Protein AF-A0A3D0G7E6-F1 (afdb_monomer)

Secondary structure (DSSP, 8-state):
-HHHHHHTT-S-EE--GGGGTT-HHHHHHHHHT-SS-EE-SSEEEE--SSGGGSEESS-SEEEEEEEEE-TTS-EEEEEEEEEEE--TT-----TT-S---EE--HHHHHHHHHHHHHHTT-SEEEEEES-----SS--TT-S--HHHHHTSTT--EEE--SS--EESPPSSSPPPGGGGGGGSTTEETTTTEETTEEEEEE-STTSEEEEE---EEEETTEEEE-SS-SSSSSEEEEE---TT-SS---SSTHHHHHHHT--

Nearest PDB structures (foldseek):
  3gve-assembly1_A  TM=8.376E-01  e=2.782E-24  Bacillus subtilis subsp. subtilis str. 168
  5eqv-assembly1_A  TM=8.596E-01  e=1.868E-23  Yersinia pestis CO92
  3jyf-assembly1_A  TM=8.900E-01  e=2.621E-22  Klebsiella pneumoniae subsp. pneumoniae MGH 78578
  3qfk-assembly1_A  TM=7.079E-01  e=1.120E-12  Staphylococcus aureus subsp. aureus NCTC 8325
  3ztv-assembly1_A  TM=5.161E-01  e=9.925E-11  Haemophilus influenzae Rd KW20

Radius of gyration: 18.64 Å; Cα contacts (8 Å, |Δi|>4): 566; chains: 1; bounding box: 51×47×49 Å

Solvent-accessible surface area (backbone atoms only — not comparable to full-atom values): 14676 Å² total; per-residue (Å²): 108,50,71,59,43,47,72,71,59,52,80,61,47,48,52,50,53,72,55,31,70,78,28,63,71,55,39,50,57,51,56,74,63,40,85,38,56,57,15,18,43,23,35,21,65,42,85,42,100,45,61,84,58,36,44,50,70,40,51,41,50,49,78,47,78,44,78,43,72,46,101,84,74,45,81,41,83,45,33,34,27,39,36,16,25,43,36,27,87,46,66,56,71,65,96,86,58,99,67,73,68,46,56,39,36,56,60,62,24,45,71,52,47,46,62,51,44,48,74,71,63,34,40,40,28,39,37,37,28,32,21,21,73,32,64,59,76,81,53,94,51,50,50,32,40,46,41,44,49,39,66,40,81,74,58,59,34,38,43,37,27,78,66,50,48,60,34,32,54,69,96,70,77,83,75,62,85,85,53,69,52,50,80,41,96,54,35,39,43,82,41,6,25,30,63,82,24,33,32,27,17,35,33,52,99,61,29,30,45,58,44,75,62,83,58,72,43,86,49,99,88,41,47,41,70,47,80,74,66,81,54,81,46,21,18,40,71,42,83,46,44,73,91,88,46,104,53,92,63,67,76,49,78,68,56,61,60,57,61,64,72,78,108

Mean predicted aligned error: 6.84 Å

Sequence (263 aa):
MIAAMNHLRYDAATLGNHDFDRGVDVLLSAIEQADFPIVSSNTVLEKGNQPIHDSTFVPPYAIINRAFENNFGEQQLVRIGVIGFLPPNSIHAGADQGLTPETRDIIEAAKSFVPRLRAKGVDLVVAVAHTGIGAAPHTPGMENAIVPLCEIEGIDAVIGGHSHQIFPRPETGTPPSEHQWFDQAEVDSARGLVNGVPVVIPGFWGSHLGVIDLELEEHPDGWAIVTPPRAAPASSLREVSNEDSQAIEPVTPEFSELLGQLH

pLDDT: mean 87.79, std 15.24, range [36.66, 98.88]

Foldseek 3Di:
DQVLCVVVPDAEAEDELCLCVVHDVVSVVSCVSHPHFYAAQFWAQADDPASVPTHHPGHQWDWDWDWDQDPVRDTDIAIEIEGEHYQFPSHDHDPDDPTDIGGFFPLRSLLVVQVVSVVVLHQAYEYEYAAAQDDQDDDTRDRHCVQVSLVDPRHAAYEYENLLAFALDDPDDDGPPSCPSQPDPQHDSFLCGGVLHHYGYAGDPPQKDKDAAFDWDADPSGIYGDPNHPDGSRIDIDGFADPPDPDGPGPDPVVVVSVVVVD

Structure (mmCIF, N/CA/C/O backbone):
data_AF-A0A3D0G7E6-F1
#
_entry.id   AF-A0A3D0G7E6-F1
#
loop_
_atom_site.group_PDB
_atom_site.id
_atom_site.type_symbol
_atom_site.label_atom_id
_atom_site.label_alt_id
_atom_site.label_comp_id
_atom_site.label_asym_id
_atom_site.label_entity_id
_atom_site.label_seq_id
_atom_site.pdbx_PDB_ins_code
_atom_site.Cartn_x
_atom_site.Cartn_y
_atom_site.Cartn_z
_atom_site.occupancy
_atom_site.B_iso_or_equiv
_atom_site.auth_seq_id
_atom_site.auth_comp_id
_atom_site.auth_asym_id
_atom_site.auth_atom_id
_atom_site.pdbx_PDB_model_num
ATOM 1 N N . MET A 1 1 ? 12.842 -16.428 5.996 1.00 88.38 1 MET A N 1
ATOM 2 C CA . MET A 1 1 ? 11.892 -15.307 6.144 1.00 88.38 1 MET A CA 1
ATOM 3 C C . MET A 1 1 ? 10.455 -15.791 6.017 1.00 88.38 1 MET A C 1
ATOM 5 O O . MET A 1 1 ? 9.757 -15.750 7.016 1.00 88.38 1 MET A O 1
ATOM 9 N N . ILE A 1 2 ? 10.048 -16.350 4.869 1.00 95.12 2 ILE A N 1
ATOM 10 C CA . ILE A 1 2 ? 8.670 -16.832 4.637 1.00 95.12 2 ILE A CA 1
ATOM 11 C C . ILE A 1 2 ? 8.145 -17.756 5.747 1.00 95.12 2 ILE A C 1
ATOM 13 O O . ILE A 1 2 ? 7.084 -17.488 6.289 1.00 95.12 2 ILE A O 1
ATOM 17 N N . ALA A 1 3 ? 8.920 -18.754 6.190 1.00 95.38 3 ALA A N 1
ATOM 18 C CA . ALA A 1 3 ? 8.507 -19.629 7.295 1.00 95.38 3 ALA A CA 1
ATOM 19 C C . ALA A 1 3 ? 8.151 -18.872 8.596 1.00 95.38 3 ALA A C 1
ATOM 21 O O . ALA A 1 3 ? 7.189 -19.225 9.274 1.00 95.38 3 ALA A O 1
ATOM 22 N N . ALA A 1 4 ? 8.886 -17.804 8.928 1.00 94.44 4 ALA A N 1
ATOM 23 C CA . ALA A 1 4 ? 8.579 -16.967 10.087 1.00 94.44 4 ALA A CA 1
ATOM 24 C C . ALA A 1 4 ? 7.309 -16.130 9.855 1.00 94.44 4 ALA A C 1
ATOM 26 O O . ALA A 1 4 ? 6.473 -16.028 10.746 1.00 94.44 4 ALA A O 1
ATOM 27 N N . MET A 1 5 ? 7.120 -15.585 8.648 1.00 96.81 5 MET A N 1
ATOM 28 C CA . MET A 1 5 ? 5.908 -14.836 8.286 1.00 96.81 5 MET A CA 1
ATOM 29 C C . MET A 1 5 ? 4.655 -15.725 8.293 1.00 96.81 5 MET A C 1
ATOM 31 O O . MET A 1 5 ? 3.613 -15.301 8.789 1.00 96.81 5 MET A O 1
ATOM 35 N N . ASN A 1 6 ? 4.762 -16.973 7.825 1.00 97.00 6 ASN A N 1
ATOM 36 C CA . ASN A 1 6 ? 3.688 -17.966 7.905 1.00 97.00 6 ASN A CA 1
ATOM 37 C C . ASN A 1 6 ? 3.333 -18.269 9.368 1.00 97.00 6 ASN A C 1
ATOM 39 O O . ASN A 1 6 ? 2.159 -18.283 9.735 1.00 97.00 6 ASN A O 1
ATOM 43 N N . HIS A 1 7 ? 4.342 -18.451 10.228 1.00 95.62 7 HIS A N 1
ATOM 44 C CA . HIS A 1 7 ? 4.127 -18.676 11.659 1.00 95.62 7 HIS A CA 1
ATOM 45 C C . HIS A 1 7 ? 3.428 -17.487 12.338 1.00 95.62 7 HIS A C 1
ATOM 47 O O . HIS A 1 7 ? 2.513 -17.683 13.138 1.00 95.62 7 HIS A O 1
ATOM 53 N N . LEU A 1 8 ? 3.805 -16.260 11.965 1.00 95.56 8 LEU A N 1
ATOM 54 C CA . LEU A 1 8 ? 3.168 -15.018 12.415 1.00 95.56 8 LEU A CA 1
ATOM 55 C C . LEU A 1 8 ? 1.805 -14.753 11.754 1.00 95.56 8 LEU A C 1
ATOM 57 O O . LEU A 1 8 ? 1.133 -13.796 12.129 1.00 95.56 8 LEU A O 1
ATOM 61 N N . ARG A 1 9 ? 1.380 -15.608 10.813 1.00 97.06 9 ARG A N 1
ATOM 62 C CA . ARG A 1 9 ? 0.078 -15.562 10.134 1.00 97.06 9 ARG A CA 1
ATOM 63 C C . ARG A 1 9 ? -0.193 -14.224 9.450 1.00 97.06 9 ARG A C 1
ATOM 65 O O . ARG A 1 9 ? -1.262 -13.644 9.624 1.00 97.06 9 ARG A O 1
ATOM 72 N N . TYR A 1 10 ? 0.779 -13.748 8.675 1.00 98.06 10 TYR A N 1
ATOM 73 C CA . TYR A 1 10 ? 0.589 -12.572 7.827 1.00 98.06 10 TYR A CA 1
ATOM 74 C C . TYR A 1 10 ? -0.658 -12.728 6.946 1.00 98.06 10 TYR A C 1
ATOM 76 O O . TYR A 1 10 ? -0.921 -13.801 6.411 1.00 98.06 10 TYR A O 1
ATOM 84 N N . ASP A 1 11 ? -1.417 -11.646 6.787 1.00 98.25 11 ASP A N 1
ATOM 85 C CA . ASP A 1 11 ? -2.639 -11.635 5.978 1.00 98.25 11 ASP A CA 1
ATOM 86 C C . ASP A 1 11 ? -2.351 -11.434 4.482 1.00 98.25 11 ASP A C 1
ATOM 88 O O . ASP A 1 11 ? -3.061 -11.968 3.630 1.00 98.25 11 ASP A O 1
ATOM 92 N N . ALA A 1 12 ? -1.322 -10.646 4.168 1.00 98.44 12 ALA A N 1
ATOM 93 C CA . ALA A 1 12 ? -0.835 -10.361 2.824 1.00 98.44 12 ALA A CA 1
ATOM 94 C C . ALA A 1 12 ? 0.550 -9.696 2.889 1.00 98.44 12 ALA A C 1
ATOM 96 O O . ALA A 1 12 ? 0.948 -9.168 3.929 1.00 98.44 12 ALA A O 1
ATOM 97 N N . ALA A 1 13 ? 1.254 -9.661 1.759 1.00 98.44 13 ALA A N 1
ATOM 98 C CA . ALA A 1 13 ? 2.447 -8.835 1.569 1.00 98.44 13 ALA A CA 1
ATOM 99 C C . ALA A 1 13 ? 2.484 -8.239 0.152 1.00 98.44 13 ALA A C 1
ATOM 101 O O . ALA A 1 13 ? 1.717 -8.646 -0.718 1.00 98.44 13 ALA A O 1
ATOM 102 N N . THR A 1 14 ? 3.384 -7.283 -0.084 1.00 98.38 14 THR A N 1
ATOM 103 C CA . THR A 1 14 ? 3.694 -6.760 -1.426 1.00 98.38 14 THR A CA 1
ATOM 104 C C . THR A 1 14 ? 5.140 -7.065 -1.796 1.00 98.38 14 THR A C 1
ATOM 106 O O . THR A 1 14 ? 5.937 -7.423 -0.931 1.00 98.38 14 THR A O 1
ATOM 109 N N . LEU A 1 15 ? 5.471 -6.893 -3.073 1.00 97.00 15 LEU A N 1
ATOM 110 C CA . LEU A 1 15 ? 6.845 -6.958 -3.565 1.00 97.00 15 LEU A CA 1
ATOM 111 C C . LEU A 1 15 ? 7.607 -5.663 -3.253 1.00 97.00 15 LEU A C 1
ATOM 113 O O . LEU A 1 15 ? 7.064 -4.566 -3.405 1.00 97.00 15 LEU A O 1
ATOM 117 N N . GLY A 1 16 ? 8.873 -5.801 -2.871 1.00 94.94 16 GLY A N 1
ATOM 118 C CA . GLY A 1 16 ? 9.870 -4.738 -2.787 1.00 94.94 16 GLY A CA 1
ATOM 119 C C . GLY A 1 16 ? 10.922 -4.835 -3.892 1.00 94.94 16 GLY A C 1
ATOM 120 O O . GLY A 1 16 ? 11.045 -5.848 -4.581 1.00 94.94 16 GLY A O 1
ATOM 121 N N . ASN A 1 17 ? 11.704 -3.770 -4.090 1.00 91.06 17 ASN A N 1
ATOM 122 C CA . ASN A 1 17 ? 12.655 -3.726 -5.210 1.00 91.06 17 ASN A CA 1
ATOM 123 C C . ASN A 1 17 ? 13.794 -4.747 -5.052 1.00 91.06 17 ASN A C 1
ATOM 125 O O . ASN A 1 17 ? 14.252 -5.316 -6.040 1.00 91.06 17 ASN A O 1
ATOM 129 N N . HIS A 1 18 ? 14.183 -5.036 -3.809 1.00 92.50 18 HIS A N 1
ATOM 130 C CA . HIS A 1 18 ? 15.221 -6.013 -3.472 1.00 92.50 18 HIS A CA 1
ATOM 131 C C . HIS A 1 18 ? 14.772 -7.479 -3.566 1.00 92.50 18 HIS A C 1
ATOM 133 O O . HIS A 1 18 ? 15.613 -8.378 -3.530 1.00 92.50 18 HIS A O 1
ATOM 139 N N . ASP A 1 19 ? 13.475 -7.755 -3.737 1.00 92.94 19 ASP A N 1
ATOM 140 C CA . ASP A 1 19 ? 12.986 -9.132 -3.899 1.00 92.94 19 ASP A CA 1
ATOM 141 C C . ASP A 1 19 ? 13.511 -9.782 -5.190 1.00 92.94 19 ASP A C 1
ATOM 143 O O . ASP A 1 19 ? 13.615 -11.005 -5.289 1.00 92.94 19 ASP A O 1
ATOM 147 N N . PHE A 1 20 ? 13.903 -8.963 -6.169 1.00 90.31 20 PHE A N 1
ATOM 148 C CA . PHE A 1 20 ? 14.433 -9.405 -7.458 1.00 90.31 20 PHE A CA 1
ATOM 149 C C . PHE A 1 20 ? 15.957 -9.607 -7.462 1.00 90.31 20 PHE A C 1
ATOM 151 O O . PHE A 1 20 ? 16.480 -10.209 -8.401 1.00 90.31 20 PHE A O 1
ATOM 158 N N . ASP A 1 21 ? 16.676 -9.184 -6.414 1.00 88.06 21 ASP A N 1
ATOM 159 C CA . ASP A 1 21 ? 18.151 -9.172 -6.368 1.00 88.06 21 ASP A CA 1
ATOM 160 C C . ASP A 1 21 ? 18.776 -10.565 -6.513 1.00 88.06 21 ASP A C 1
ATOM 162 O O . ASP A 1 21 ? 19.890 -10.727 -7.015 1.00 88.06 21 ASP A O 1
ATOM 166 N N . ARG A 1 22 ? 18.070 -11.595 -6.035 1.00 87.25 22 ARG A N 1
ATOM 167 C CA . ARG A 1 22 ? 18.499 -13.002 -6.120 1.00 87.25 22 ARG A CA 1
ATOM 168 C C . ARG A 1 22 ? 17.939 -13.726 -7.342 1.00 87.25 22 ARG A C 1
ATOM 170 O O . ARG A 1 22 ? 18.223 -14.905 -7.531 1.00 87.25 22 ARG A O 1
ATOM 177 N N . GLY A 1 23 ? 17.204 -13.002 -8.176 1.00 87.56 23 GLY A N 1
ATOM 178 C CA . GLY A 1 23 ? 16.586 -13.474 -9.398 1.00 87.56 23 GLY A CA 1
ATOM 179 C C . GLY A 1 23 ? 15.176 -14.018 -9.238 1.00 87.56 23 GLY A C 1
ATOM 180 O O . GLY A 1 23 ? 14.757 -14.445 -8.162 1.00 87.56 23 GLY A O 1
ATOM 181 N N . VAL A 1 24 ? 14.448 -13.995 -10.355 1.00 88.25 24 VAL A N 1
ATOM 182 C CA . VAL A 1 24 ? 13.023 -14.324 -10.429 1.00 88.25 24 VAL A CA 1
ATOM 183 C C . VAL A 1 24 ? 12.737 -15.742 -9.948 1.00 88.25 24 VAL A C 1
ATOM 185 O O . VAL A 1 24 ? 11.771 -15.927 -9.221 1.00 88.25 24 VAL A O 1
ATOM 188 N N . ASP A 1 25 ? 13.571 -16.729 -10.278 1.00 89.31 25 ASP A N 1
ATOM 189 C CA . ASP A 1 25 ? 13.334 -18.119 -9.857 1.00 89.31 25 ASP A CA 1
ATOM 190 C C . ASP A 1 25 ? 13.359 -18.270 -8.328 1.00 89.31 25 ASP A C 1
ATOM 192 O O . ASP A 1 25 ? 12.540 -18.982 -7.744 1.00 89.31 25 ASP A O 1
ATOM 196 N N . VAL A 1 26 ? 14.272 -17.557 -7.659 1.00 90.88 26 VAL A N 1
ATOM 197 C CA . VAL A 1 26 ? 14.361 -17.545 -6.192 1.00 90.88 26 VAL A CA 1
ATOM 198 C C . VAL A 1 26 ? 13.146 -16.841 -5.593 1.00 90.88 26 VAL A C 1
ATOM 200 O O . VAL A 1 26 ? 12.570 -17.338 -4.624 1.00 90.88 26 VAL A O 1
ATOM 203 N N . LEU A 1 27 ? 12.728 -15.719 -6.186 1.00 92.69 27 LEU A N 1
ATOM 204 C CA . LEU A 1 27 ? 11.532 -14.994 -5.768 1.00 92.69 27 LEU A CA 1
ATOM 205 C C . LEU A 1 27 ? 10.265 -15.848 -5.924 1.00 92.69 27 LEU A C 1
ATOM 207 O O . LEU A 1 27 ? 9.489 -15.957 -4.980 1.00 92.69 27 LEU A O 1
ATOM 211 N N . LEU A 1 28 ? 10.076 -16.505 -7.069 1.00 92.75 28 LEU A N 1
ATOM 212 C CA . LEU A 1 28 ? 8.944 -17.405 -7.307 1.00 92.75 28 LEU A CA 1
ATOM 213 C C . LEU A 1 28 ? 8.924 -18.550 -6.292 1.00 92.75 28 LEU A C 1
ATOM 215 O O . LEU A 1 28 ? 7.879 -18.816 -5.706 1.00 92.75 28 LEU A O 1
ATOM 219 N N . SER A 1 29 ? 10.078 -19.156 -5.996 1.00 94.31 29 SER A N 1
ATOM 220 C CA . SER A 1 29 ? 10.159 -20.191 -4.961 1.00 94.31 29 SER A CA 1
ATOM 221 C C . SER A 1 29 ? 9.778 -19.669 -3.571 1.00 94.31 29 SER A C 1
ATOM 223 O O . SER A 1 29 ? 9.166 -20.398 -2.790 1.00 94.31 29 SER A O 1
ATOM 225 N N . ALA A 1 30 ? 10.125 -18.423 -3.237 1.00 95.69 30 ALA A N 1
ATOM 226 C CA . ALA A 1 30 ? 9.710 -17.804 -1.981 1.00 95.69 30 ALA A CA 1
ATOM 227 C C . ALA A 1 30 ? 8.197 -17.523 -1.956 1.00 95.69 30 ALA A C 1
ATOM 229 O O . ALA A 1 30 ? 7.554 -17.779 -0.940 1.00 95.69 30 ALA A O 1
ATOM 230 N N . ILE A 1 31 ? 7.626 -17.059 -3.074 1.00 96.62 31 ILE A N 1
ATOM 231 C CA . ILE A 1 31 ? 6.183 -16.821 -3.220 1.00 96.62 31 ILE A CA 1
ATOM 232 C C . ILE A 1 31 ? 5.393 -18.125 -3.058 1.00 96.62 31 ILE A C 1
ATOM 234 O O . ILE A 1 31 ? 4.393 -18.143 -2.349 1.00 96.62 31 ILE A O 1
ATOM 238 N N . GLU A 1 32 ? 5.857 -19.226 -3.651 1.00 97.31 32 GLU A N 1
ATOM 239 C CA . GLU A 1 32 ? 5.219 -20.547 -3.535 1.00 97.31 32 GLU A CA 1
ATOM 240 C C . GLU A 1 32 ? 5.193 -21.095 -2.100 1.00 97.31 32 GLU A C 1
ATOM 242 O O . GLU A 1 32 ? 4.341 -21.917 -1.770 1.00 97.31 32 GLU A O 1
ATOM 247 N N . GLN A 1 33 ? 6.116 -20.654 -1.243 1.00 97.88 33 GLN A N 1
ATOM 248 C CA . GLN A 1 33 ? 6.184 -21.066 0.162 1.00 97.88 33 GLN A CA 1
ATOM 249 C C . GLN A 1 33 ? 5.281 -20.229 1.082 1.00 97.88 33 GLN A C 1
ATOM 251 O O . GLN A 1 33 ? 5.142 -20.572 2.258 1.00 97.88 33 GLN A O 1
ATOM 256 N N . ALA A 1 34 ? 4.722 -19.113 0.604 1.00 98.00 34 ALA A N 1
ATOM 257 C CA . ALA A 1 34 ? 3.925 -18.210 1.427 1.00 98.00 34 ALA A CA 1
ATOM 258 C C . ALA A 1 34 ? 2.502 -18.750 1.630 1.00 98.00 34 ALA A C 1
ATOM 260 O O . ALA A 1 34 ? 1.794 -19.049 0.670 1.00 98.00 34 ALA A O 1
ATOM 261 N N . ASP A 1 35 ? 2.050 -18.797 2.886 1.00 98.31 35 ASP A N 1
ATOM 262 C CA . ASP A 1 35 ? 0.673 -19.193 3.237 1.00 98.31 35 ASP A CA 1
ATOM 263 C C . ASP A 1 35 ? -0.338 -18.038 3.067 1.00 98.31 35 ASP A C 1
ATOM 265 O O . ASP A 1 35 ? -1.518 -18.154 3.406 1.00 98.31 35 ASP A O 1
ATOM 269 N N . PHE A 1 36 ? 0.127 -16.904 2.544 1.00 98.38 36 PHE A N 1
ATOM 270 C CA . PHE A 1 36 ? -0.617 -15.666 2.358 1.00 98.38 36 PHE A CA 1
ATOM 271 C C . PHE A 1 36 ? -0.351 -15.081 0.966 1.00 98.38 36 PHE A C 1
ATOM 273 O O . PHE A 1 36 ? 0.708 -15.315 0.380 1.00 98.38 36 PHE A O 1
ATOM 280 N N . PRO A 1 37 ? -1.294 -14.306 0.406 1.00 98.25 37 PRO A N 1
ATOM 281 C CA . PRO A 1 37 ? -1.112 -13.700 -0.901 1.00 98.25 37 PRO A CA 1
ATOM 282 C C . PRO A 1 37 ? -0.018 -12.627 -0.875 1.00 98.25 37 PRO A C 1
ATOM 284 O O . PRO A 1 37 ? -0.053 -11.690 -0.075 1.00 98.25 37 PRO A O 1
ATOM 287 N N . ILE A 1 38 ? 0.910 -12.730 -1.822 1.00 98.69 38 ILE A N 1
ATOM 288 C CA . ILE A 1 38 ? 1.819 -11.644 -2.191 1.00 98.69 38 ILE A CA 1
ATOM 289 C C . ILE A 1 38 ? 1.206 -10.937 -3.398 1.00 98.69 38 ILE A C 1
ATOM 291 O O . ILE A 1 38 ? 0.912 -11.579 -4.408 1.00 98.69 38 ILE A O 1
ATOM 295 N N . VAL A 1 39 ? 0.965 -9.631 -3.281 1.00 98.75 39 VAL A N 1
ATOM 296 C CA . VAL A 1 39 ? 0.230 -8.839 -4.273 1.00 98.75 39 VAL A CA 1
ATOM 297 C C . VAL A 1 39 ? 1.078 -7.709 -4.843 1.00 98.75 39 VAL A C 1
ATOM 299 O O . VAL A 1 39 ? 1.890 -7.118 -4.147 1.00 98.75 39 VAL A O 1
ATOM 302 N N . SER A 1 40 ? 0.889 -7.385 -6.118 1.00 98.31 40 SER A N 1
ATOM 303 C CA . SER A 1 40 ? 1.466 -6.195 -6.750 1.00 98.31 40 SER A CA 1
ATOM 304 C C . SER A 1 40 ? 0.695 -5.864 -8.018 1.00 98.31 40 SER A C 1
ATOM 306 O O . SER A 1 40 ? 0.682 -6.635 -8.977 1.00 98.31 40 SER A O 1
ATOM 308 N N . SER A 1 41 ? 0.032 -4.712 -8.020 1.00 98.25 41 SER A N 1
ATOM 309 C CA . SER A 1 41 ? -0.836 -4.275 -9.114 1.00 98.25 41 SER A CA 1
ATOM 310 C C . SER A 1 41 ? -0.091 -3.637 -10.279 1.00 98.25 41 SER A C 1
ATOM 312 O O . SER A 1 41 ? -0.653 -3.530 -11.366 1.00 98.25 41 SER A O 1
ATOM 314 N N . ASN A 1 42 ? 1.159 -3.222 -10.067 1.00 97.81 42 ASN A N 1
ATOM 315 C CA . ASN A 1 42 ? 1.957 -2.537 -11.075 1.00 97.81 42 ASN A CA 1
ATOM 316 C C . ASN A 1 42 ? 3.231 -3.296 -11.471 1.00 97.81 42 ASN A C 1
ATOM 318 O O . ASN A 1 42 ? 3.966 -2.786 -12.309 1.00 97.81 42 ASN A O 1
ATOM 322 N N . THR A 1 43 ? 3.489 -4.494 -10.935 1.00 96.75 43 THR A N 1
ATOM 323 C CA . THR A 1 43 ? 4.551 -5.393 -11.423 1.00 96.75 43 THR A CA 1
ATOM 324 C C . THR A 1 43 ? 3.983 -6.334 -12.482 1.00 96.75 43 THR A C 1
ATOM 326 O O . THR A 1 43 ? 3.077 -7.119 -12.199 1.00 96.75 43 THR A O 1
ATOM 329 N N . VAL A 1 44 ? 4.510 -6.279 -13.704 1.00 95.19 44 VAL A N 1
ATOM 330 C CA . VAL A 1 44 ? 3.892 -6.891 -14.888 1.00 95.19 44 VAL A CA 1
ATOM 331 C C . VAL A 1 44 ? 4.873 -7.722 -15.704 1.00 95.19 44 VAL A C 1
ATOM 333 O O . VAL A 1 44 ? 6.043 -7.384 -15.825 1.00 95.19 44 VAL A O 1
ATOM 336 N N . LEU A 1 45 ? 4.372 -8.810 -16.277 1.00 93.44 45 LEU A N 1
ATOM 337 C CA . LEU A 1 45 ? 5.036 -9.617 -17.302 1.00 93.44 45 LEU A CA 1
ATOM 338 C C . LEU A 1 45 ? 4.811 -9.039 -18.697 1.00 93.44 45 LEU A C 1
ATOM 340 O O . LEU A 1 45 ? 5.700 -9.067 -19.539 1.00 93.44 45 LEU A O 1
ATOM 344 N N . GLU A 1 46 ? 3.604 -8.528 -18.933 1.00 93.06 46 GLU A N 1
ATOM 345 C CA . GLU A 1 46 ? 3.204 -7.940 -20.204 1.00 93.06 46 GLU A CA 1
ATOM 346 C C . GLU A 1 46 ? 2.247 -6.777 -19.945 1.00 93.06 46 GLU A C 1
ATOM 348 O O . GLU A 1 46 ? 1.276 -6.902 -19.190 1.00 93.06 46 GLU A O 1
ATOM 353 N N . LYS A 1 47 ? 2.532 -5.636 -20.578 1.00 94.31 47 LYS A N 1
ATOM 354 C CA . LYS A 1 47 ? 1.720 -4.423 -20.485 1.00 94.31 47 LYS A CA 1
ATOM 355 C C . LYS A 1 47 ? 0.571 -4.472 -21.488 1.00 94.31 47 LYS A C 1
ATOM 357 O O . LYS A 1 47 ? 0.793 -4.483 -22.696 1.00 94.31 47 LYS A O 1
ATOM 362 N N . GLY A 1 48 ? -0.658 -4.405 -20.988 1.00 94.94 48 GLY A N 1
ATOM 363 C CA . GLY A 1 48 ? -1.844 -4.152 -21.798 1.00 94.94 48 GLY A CA 1
ATOM 364 C C . GLY A 1 48 ? -1.958 -2.688 -22.248 1.00 94.94 48 GLY A C 1
ATOM 365 O O . GLY A 1 48 ? -1.112 -1.836 -21.974 1.00 94.94 48 GLY A O 1
ATOM 366 N N . ASN A 1 49 ? -3.062 -2.344 -22.910 1.00 94.75 49 ASN A N 1
ATOM 367 C CA . ASN A 1 49 ? -3.375 -0.943 -23.235 1.00 94.75 49 ASN A CA 1
ATOM 368 C C . ASN A 1 49 ? -3.827 -0.117 -22.011 1.00 94.75 49 ASN A C 1
ATOM 370 O O . ASN A 1 49 ? -3.841 1.109 -22.072 1.00 94.75 49 ASN A O 1
ATOM 374 N N . GLN A 1 50 ? -4.218 -0.787 -20.927 1.00 94.62 50 GLN A N 1
ATOM 375 C CA . GLN A 1 50 ? -4.616 -0.224 -19.639 1.00 94.62 50 GLN A CA 1
ATOM 376 C C . GLN A 1 50 ? -4.117 -1.160 -18.531 1.00 94.62 50 GLN A C 1
ATOM 378 O O . GLN A 1 50 ? -4.053 -2.365 -18.787 1.00 94.62 50 GLN A O 1
ATOM 383 N N . PRO A 1 51 ? -3.850 -0.668 -17.305 1.00 95.75 51 PRO A N 1
ATOM 384 C CA . PRO A 1 51 ? -3.327 -1.505 -16.222 1.00 95.75 51 PRO A CA 1
ATOM 385 C C . PRO A 1 51 ? -4.181 -2.739 -15.914 1.00 95.75 51 PRO A C 1
ATOM 387 O O . PRO A 1 51 ? -3.678 -3.815 -15.619 1.00 95.75 51 PRO A O 1
ATOM 390 N N . ILE A 1 52 ? -5.503 -2.622 -16.050 1.00 94.19 52 ILE A N 1
ATOM 391 C CA . ILE A 1 52 ? -6.428 -3.736 -15.806 1.00 94.19 52 ILE A CA 1
ATOM 392 C C . ILE A 1 52 ? -6.305 -4.888 -16.820 1.00 94.19 52 ILE A C 1
ATOM 394 O O . ILE A 1 52 ? -6.839 -5.972 -16.588 1.00 94.19 52 ILE A O 1
ATOM 398 N N . HIS A 1 53 ? -5.641 -4.650 -17.950 1.00 96.38 53 HIS A N 1
ATOM 399 C CA . HIS A 1 53 ? -5.381 -5.645 -18.989 1.00 96.38 53 HIS A CA 1
ATOM 400 C C . HIS A 1 53 ? -3.940 -6.158 -18.960 1.00 96.38 53 HIS A C 1
ATOM 402 O O . HIS A 1 53 ? -3.539 -6.871 -19.877 1.00 96.38 53 HIS A O 1
ATOM 408 N N . ASP A 1 54 ? -3.158 -5.788 -17.948 1.00 96.44 54 ASP A N 1
ATOM 409 C CA . ASP A 1 54 ? -1.820 -6.329 -17.779 1.00 96.44 54 ASP A CA 1
ATOM 410 C C . ASP A 1 54 ? -1.855 -7.802 -17.402 1.00 96.44 54 ASP A C 1
ATOM 412 O O . ASP A 1 54 ? -2.702 -8.255 -16.626 1.00 96.44 54 ASP A O 1
ATOM 416 N N . SER A 1 55 ? -0.850 -8.527 -17.879 1.00 96.25 55 SER A N 1
ATOM 417 C CA . SER A 1 55 ? -0.444 -9.765 -17.233 1.00 96.25 55 SER A CA 1
ATOM 418 C C . SER A 1 55 ? 0.461 -9.395 -16.063 1.00 96.25 55 SER A C 1
ATOM 420 O O . SER A 1 55 ? 1.634 -9.085 -16.269 1.00 96.25 55 SER A O 1
ATOM 422 N N . THR A 1 56 ? -0.063 -9.390 -14.839 1.00 96.38 56 THR A N 1
ATOM 423 C CA . THR A 1 56 ? 0.724 -9.073 -13.638 1.00 96.38 56 THR A CA 1
ATOM 424 C C . THR A 1 56 ? 1.652 -10.233 -13.249 1.00 96.38 56 THR A C 1
ATOM 426 O O . THR A 1 56 ? 1.369 -11.392 -13.545 1.00 96.38 56 THR A O 1
ATOM 429 N N . PHE A 1 57 ? 2.785 -9.929 -12.607 1.00 95.81 57 PHE A N 1
ATOM 430 C CA . PHE A 1 57 ? 3.764 -10.933 -12.150 1.00 95.81 57 PHE A CA 1
ATOM 431 C C . PHE A 1 57 ? 3.228 -11.784 -10.988 1.00 95.81 57 PHE A C 1
ATOM 433 O O . PHE A 1 57 ? 3.433 -12.991 -10.937 1.00 95.81 57 PHE A O 1
ATOM 440 N N . VAL A 1 58 ? 2.491 -11.142 -10.086 1.00 97.19 58 VAL A N 1
ATOM 441 C CA . VAL A 1 58 ? 1.707 -11.742 -8.997 1.00 97.19 58 VAL A CA 1
ATOM 442 C C . VAL A 1 58 ? 0.282 -11.178 -9.067 1.00 97.19 58 VAL A C 1
ATOM 444 O O . VAL A 1 58 ? 0.057 -10.223 -9.816 1.00 97.19 58 VAL A O 1
ATOM 447 N N . PRO A 1 59 ? -0.717 -11.716 -8.344 1.00 98.12 59 PRO A N 1
ATOM 448 C CA . PRO A 1 59 ? -2.049 -11.115 -8.322 1.00 98.12 59 PRO A CA 1
ATOM 449 C C . PRO A 1 59 ? -2.006 -9.615 -7.959 1.00 98.12 59 PRO A C 1
ATOM 451 O O . PRO A 1 59 ? -1.264 -9.227 -7.058 1.00 98.12 59 PRO A O 1
ATOM 454 N N . PRO A 1 60 ? -2.800 -8.745 -8.612 1.00 98.19 60 PRO A N 1
ATOM 455 C CA . PRO A 1 60 ? -2.738 -7.302 -8.365 1.00 98.19 60 PRO A CA 1
ATOM 456 C C . PRO A 1 60 ? -3.224 -6.906 -6.965 1.00 98.19 60 PRO A C 1
ATOM 458 O O . PRO A 1 60 ? -2.803 -5.894 -6.408 1.00 98.19 60 PRO A O 1
ATOM 461 N N . TYR A 1 61 ? -4.138 -7.699 -6.410 1.00 98.69 61 TYR A N 1
ATOM 462 C CA . TYR A 1 61 ? -4.748 -7.505 -5.103 1.00 98.69 61 TYR A CA 1
ATOM 463 C C . TYR A 1 61 ? -5.286 -8.835 -4.566 1.00 98.69 61 TYR A C 1
ATOM 465 O O . TYR A 1 61 ? -5.483 -9.794 -5.318 1.00 98.69 61 TYR A O 1
ATOM 473 N N . ALA A 1 62 ? -5.610 -8.854 -3.277 1.00 98.56 62 ALA A N 1
ATOM 474 C CA . ALA A 1 62 ? -6.358 -9.908 -2.604 1.00 98.56 62 ALA A CA 1
ATOM 475 C C . ALA A 1 62 ? -7.609 -9.316 -1.939 1.00 98.56 62 ALA A C 1
ATOM 477 O O . ALA A 1 62 ? -7.657 -8.123 -1.652 1.00 98.56 62 ALA A O 1
ATOM 478 N N . ILE A 1 63 ? -8.634 -10.137 -1.705 1.00 98.69 63 ILE A N 1
ATOM 479 C CA . ILE A 1 63 ? -9.787 -9.754 -0.879 1.00 98.69 63 ILE A CA 1
ATOM 480 C C . ILE A 1 63 ? -9.816 -10.685 0.322 1.00 98.69 63 ILE A C 1
ATOM 482 O O . ILE A 1 63 ? -9.939 -11.900 0.171 1.00 98.69 63 ILE A O 1
ATOM 486 N N . ILE A 1 64 ? -9.707 -10.098 1.503 1.00 98.12 64 ILE A N 1
ATOM 487 C CA . ILE A 1 64 ? -9.610 -10.780 2.780 1.00 98.12 64 ILE A CA 1
ATOM 488 C C . ILE A 1 64 ? -10.906 -10.528 3.539 1.00 98.12 64 ILE A C 1
ATOM 490 O O . ILE A 1 64 ? -11.272 -9.387 3.791 1.00 98.12 64 ILE A O 1
ATOM 494 N N . ASN A 1 65 ? -11.613 -11.592 3.911 1.00 97.31 65 ASN A N 1
ATOM 495 C CA . ASN A 1 65 ? -12.797 -11.469 4.756 1.00 97.31 65 ASN A CA 1
ATOM 496 C C . ASN A 1 65 ? -12.382 -11.699 6.214 1.00 97.31 65 ASN A C 1
ATOM 498 O O . ASN A 1 65 ? -11.744 -12.712 6.523 1.00 97.31 65 ASN A O 1
ATOM 502 N N . ARG A 1 66 ? -12.723 -10.775 7.109 1.00 96.06 66 ARG A N 1
ATOM 503 C CA . ARG A 1 66 ? -12.416 -10.858 8.542 1.00 96.06 66 ARG A CA 1
ATOM 504 C C . ARG A 1 66 ? -13.684 -10.613 9.347 1.00 96.06 66 ARG A C 1
ATOM 506 O O . ARG A 1 66 ? -14.479 -9.750 8.997 1.00 96.06 66 ARG A O 1
ATOM 513 N N . ALA A 1 67 ? -13.882 -11.419 10.385 1.00 95.44 67 ALA A N 1
ATOM 514 C CA . ALA A 1 67 ? -14.946 -11.198 11.350 1.00 95.44 67 ALA A CA 1
ATOM 515 C C . ALA A 1 67 ? -14.399 -10.317 12.476 1.00 95.44 67 ALA A C 1
ATOM 517 O O . ALA A 1 67 ? -13.357 -10.641 13.048 1.00 95.44 67 ALA A O 1
ATOM 518 N N . PHE A 1 68 ? -15.089 -9.222 12.766 1.00 94.12 68 PHE A N 1
ATOM 519 C CA . PHE A 1 68 ? -14.793 -8.327 13.877 1.00 94.12 68 PHE A CA 1
ATOM 520 C C . PHE A 1 68 ? -15.993 -8.269 14.813 1.00 94.12 68 PHE A C 1
ATOM 522 O O . PHE A 1 68 ? -17.138 -8.341 14.371 1.00 94.12 68 PHE A O 1
ATOM 529 N N . GLU A 1 69 ? -15.738 -8.129 16.107 1.00 95.75 69 GLU A N 1
ATOM 530 C CA . GLU A 1 69 ? -16.795 -7.864 17.076 1.00 95.75 69 GLU A CA 1
ATOM 531 C C . GLU A 1 69 ? -17.101 -6.362 17.088 1.00 95.75 69 GLU A C 1
ATOM 533 O O . GLU A 1 69 ? -16.192 -5.547 17.252 1.00 95.75 69 GLU A O 1
ATOM 538 N N . ASN A 1 70 ? -18.364 -5.984 16.882 1.00 93.69 70 ASN A N 1
ATOM 539 C CA . ASN A 1 70 ? -18.787 -4.587 16.982 1.00 93.69 70 ASN A CA 1
ATOM 540 C C . ASN A 1 70 ? -18.974 -4.155 18.452 1.00 93.69 70 ASN A C 1
ATOM 542 O O . ASN A 1 70 ? -18.917 -4.958 19.382 1.00 93.69 70 ASN A O 1
ATOM 546 N N . ASN A 1 71 ? -19.298 -2.877 18.669 1.00 91.94 71 ASN A N 1
ATOM 547 C CA . ASN A 1 71 ? -19.525 -2.314 20.010 1.00 91.94 71 ASN A CA 1
ATOM 548 C C . ASN A 1 71 ? -20.730 -2.915 20.770 1.00 91.94 71 ASN A C 1
ATOM 550 O O .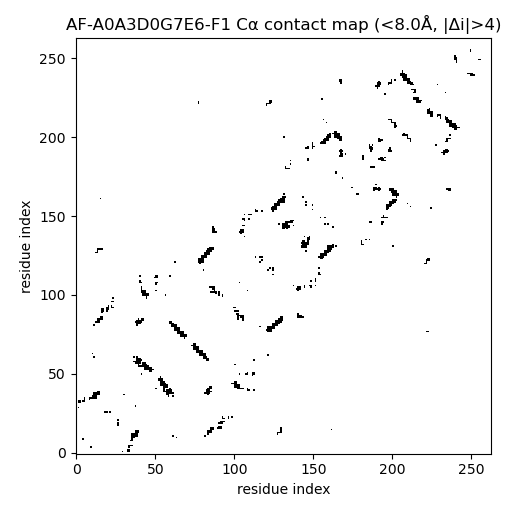 ASN A 1 71 ? -20.944 -2.581 21.936 1.00 91.94 71 ASN A O 1
ATOM 554 N N . PHE A 1 72 ? -21.523 -3.774 20.126 1.00 94.06 72 PHE A N 1
ATOM 555 C CA . PHE A 1 72 ? -22.663 -4.479 20.712 1.00 94.06 72 PHE A CA 1
ATOM 556 C C . PHE A 1 72 ? -22.377 -5.971 20.961 1.00 94.06 72 PHE A C 1
ATOM 558 O O . PHE A 1 72 ? -23.267 -6.686 21.422 1.00 94.06 72 PHE A O 1
ATOM 565 N N . GLY A 1 73 ? -21.151 -6.443 20.703 1.00 94.94 73 GLY A N 1
ATOM 566 C CA . GLY A 1 73 ? -20.762 -7.845 20.879 1.00 94.94 73 GLY A CA 1
ATOM 567 C C . GLY A 1 73 ? -21.169 -8.760 19.718 1.00 94.94 73 GLY A C 1
ATOM 568 O O . GLY A 1 73 ? -21.177 -9.982 19.865 1.00 94.94 73 GLY A O 1
ATOM 569 N N . GLU A 1 74 ? -21.552 -8.200 18.570 1.00 95.00 74 GLU A N 1
ATOM 570 C CA . GLU A 1 74 ? -22.003 -8.964 17.406 1.00 95.00 74 GLU A CA 1
ATOM 571 C C . GLU A 1 74 ? -20.860 -9.150 16.407 1.00 95.00 74 GLU A C 1
ATOM 573 O O . GLU A 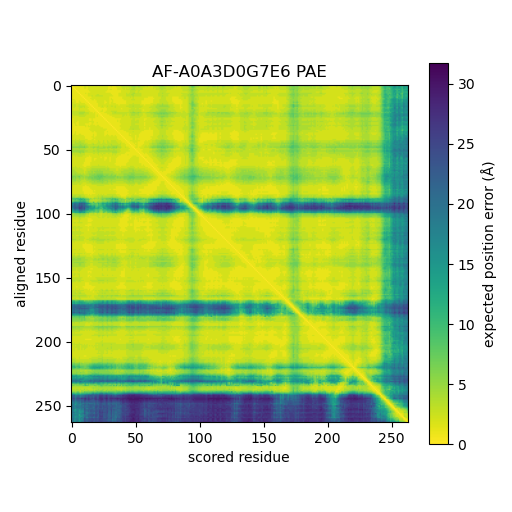1 74 ? -20.095 -8.225 16.136 1.00 95.00 74 GLU A O 1
ATOM 578 N N . GLN A 1 75 ? -20.768 -10.348 15.829 1.00 96.19 75 GLN A N 1
ATOM 579 C CA . GLN A 1 75 ? -19.767 -10.667 14.815 1.00 96.19 75 GLN A CA 1
ATOM 580 C C . GLN A 1 75 ? -20.180 -10.091 13.459 1.00 96.19 75 GLN A C 1
ATOM 582 O O . GLN A 1 75 ? -21.214 -10.465 12.907 1.00 96.19 75 GLN A O 1
ATOM 587 N N . GLN A 1 76 ? -19.340 -9.218 12.918 1.00 95.31 76 GLN A N 1
ATOM 588 C CA . GLN A 1 76 ? -19.545 -8.503 11.666 1.00 95.31 76 GLN A CA 1
ATOM 589 C C . GLN A 1 76 ? -18.480 -8.912 10.660 1.00 95.31 76 GLN A C 1
ATOM 591 O O . GLN A 1 76 ? -17.288 -8.915 10.965 1.00 95.31 76 GLN A O 1
ATOM 596 N N . LEU A 1 77 ? -18.903 -9.272 9.451 1.00 95.44 77 LEU A N 1
ATOM 597 C CA . LEU A 1 77 ? -17.976 -9.583 8.372 1.00 95.44 77 LEU A CA 1
ATOM 598 C C . LEU A 1 77 ? -17.554 -8.289 7.677 1.00 95.44 77 LEU A C 1
ATOM 600 O O . LEU A 1 77 ? -18.402 -7.583 7.142 1.00 95.44 77 LEU A O 1
ATOM 604 N N . VAL A 1 78 ? -16.251 -8.037 7.628 1.00 96.75 78 VAL A N 1
ATOM 605 C CA . VAL A 1 78 ? -15.644 -6.934 6.879 1.00 96.75 78 VAL A CA 1
ATOM 606 C C . VAL A 1 78 ? -14.778 -7.515 5.765 1.00 96.75 78 VAL A C 1
ATOM 608 O O . VAL A 1 78 ? -13.967 -8.425 5.979 1.00 96.75 78 VAL A O 1
ATOM 611 N N . ARG A 1 79 ? -14.967 -7.009 4.550 1.00 97.88 79 ARG A N 1
ATOM 612 C CA . ARG A 1 79 ? -14.277 -7.409 3.325 1.00 97.88 79 ARG A CA 1
ATOM 613 C C . ARG A 1 79 ? -13.207 -6.377 2.993 1.00 97.88 79 ARG A C 1
ATOM 615 O O . ARG A 1 79 ? -13.509 -5.251 2.617 1.00 97.88 79 ARG A O 1
ATOM 622 N N . ILE A 1 80 ? -11.951 -6.7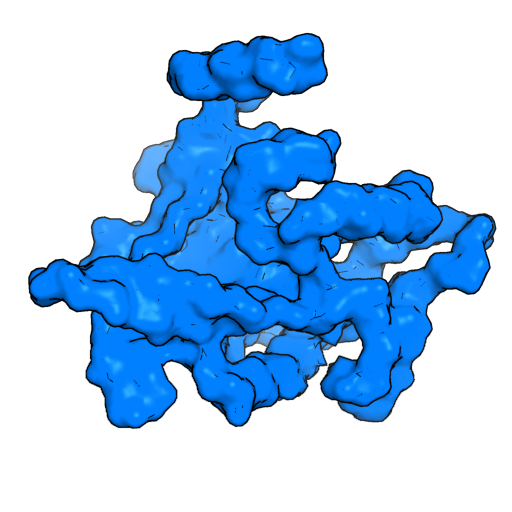82 3.085 1.00 98.56 80 ILE A N 1
ATOM 623 C CA . ILE A 1 80 ? -10.788 -5.906 2.964 1.00 98.56 80 ILE A CA 1
ATOM 624 C C . ILE A 1 80 ? -10.066 -6.228 1.656 1.00 98.56 80 ILE A C 1
ATOM 626 O O . ILE A 1 80 ? -9.533 -7.321 1.479 1.00 98.56 80 ILE A O 1
ATOM 630 N N . GLY A 1 81 ? -10.057 -5.290 0.717 1.00 98.75 81 GLY A N 1
ATOM 631 C CA . GLY A 1 81 ? -9.201 -5.327 -0.460 1.00 98.75 81 GLY A CA 1
ATOM 632 C C . GLY A 1 81 ? -7.780 -4.911 -0.094 1.00 98.75 81 GLY A C 1
ATOM 633 O O . GLY A 1 81 ? -7.572 -3.797 0.367 1.00 98.75 81 GLY A O 1
ATOM 634 N N . VAL A 1 82 ? -6.801 -5.779 -0.327 1.00 98.88 82 VAL A N 1
ATOM 635 C CA . VAL A 1 82 ? -5.379 -5.462 -0.151 1.00 98.88 82 VAL A CA 1
ATOM 636 C C . VAL A 1 82 ? -4.735 -5.339 -1.522 1.00 98.88 82 VAL A C 1
ATOM 638 O O . VAL A 1 82 ? -4.733 -6.310 -2.277 1.00 98.88 82 VAL A O 1
ATOM 641 N N . ILE A 1 83 ? -4.210 -4.162 -1.854 1.00 98.88 83 ILE A N 1
ATOM 642 C CA . ILE A 1 83 ? -3.596 -3.859 -3.155 1.00 98.88 83 ILE A CA 1
ATOM 643 C C . ILE A 1 83 ? -2.112 -3.522 -2.992 1.00 98.88 83 ILE A C 1
ATOM 645 O O . ILE A 1 83 ? -1.746 -2.756 -2.104 1.00 98.88 83 ILE A O 1
ATOM 649 N N . GLY A 1 84 ? -1.267 -4.114 -3.841 1.00 98.62 84 GLY A N 1
ATOM 650 C CA . GLY A 1 84 ? 0.189 -3.975 -3.768 1.00 98.62 84 GLY A CA 1
ATOM 651 C C . GLY A 1 84 ? 0.767 -2.997 -4.787 1.00 98.62 84 GLY A C 1
ATOM 652 O O . GLY A 1 84 ? 0.226 -2.873 -5.893 1.00 98.62 84 GLY A O 1
ATOM 653 N N . PHE A 1 85 ? 1.886 -2.354 -4.447 1.00 98.62 85 PHE A N 1
ATOM 654 C CA . PHE A 1 85 ? 2.641 -1.489 -5.362 1.00 98.62 85 PHE A CA 1
ATOM 655 C C . PHE A 1 85 ? 4.153 -1.572 -5.137 1.00 98.62 85 PHE A C 1
ATOM 657 O O . PHE A 1 85 ? 4.613 -1.656 -3.997 1.00 98.62 85 PHE A O 1
ATOM 664 N N . LEU A 1 86 ? 4.908 -1.468 -6.230 1.00 97.00 86 LEU A N 1
ATOM 665 C CA . LEU A 1 86 ? 6.371 -1.449 -6.286 1.00 97.00 86 LEU A CA 1
ATOM 666 C C . LEU A 1 86 ? 6.867 -0.152 -6.968 1.00 97.00 86 LEU A C 1
ATOM 668 O O . LEU A 1 86 ? 6.207 0.300 -7.906 1.00 97.00 86 LEU A O 1
ATOM 672 N N . PRO A 1 87 ? 8.010 0.455 -6.592 1.00 94.81 87 PRO A N 1
ATOM 673 C CA . PRO A 1 87 ? 8.502 1.658 -7.257 1.00 94.81 87 PRO A CA 1
ATOM 674 C C . PRO A 1 87 ? 8.800 1.393 -8.737 1.00 94.81 87 PRO A C 1
ATOM 676 O O . PRO A 1 87 ? 9.433 0.381 -9.062 1.00 94.81 87 PRO A O 1
ATOM 679 N N . PRO A 1 88 ? 8.388 2.277 -9.657 1.00 92.81 88 PRO A N 1
ATOM 680 C CA . PRO A 1 88 ? 8.696 2.113 -11.068 1.00 92.81 88 PRO A CA 1
ATOM 681 C C . PRO A 1 88 ? 10.207 2.096 -11.344 1.00 92.81 88 PRO A C 1
ATOM 683 O O . PRO A 1 88 ? 10.968 2.817 -10.709 1.00 92.81 88 PRO A O 1
ATOM 686 N N . ASN A 1 89 ? 10.642 1.298 -12.323 1.00 83.38 89 ASN A N 1
ATOM 687 C CA . ASN A 1 89 ? 12.037 1.161 -12.771 1.00 83.38 89 ASN A CA 1
ATOM 688 C C . ASN A 1 89 ? 13.030 0.692 -11.688 1.00 83.38 89 ASN A C 1
ATOM 690 O O . ASN A 1 89 ? 14.235 0.848 -11.858 1.00 83.38 89 ASN A O 1
ATOM 694 N N . SER A 1 90 ? 12.538 0.103 -10.595 1.00 82.19 90 SER A N 1
ATOM 695 C CA . SER A 1 90 ? 13.367 -0.344 -9.465 1.00 82.19 90 SER A CA 1
ATOM 696 C C . SER A 1 90 ? 13.776 -1.823 -9.526 1.00 82.19 90 SER A C 1
ATOM 698 O O . SER A 1 90 ? 14.563 -2.285 -8.699 1.00 82.19 90 SER A O 1
ATOM 700 N N . ILE A 1 91 ? 13.261 -2.577 -10.504 1.00 83.44 91 ILE A N 1
ATOM 701 C CA . ILE A 1 91 ? 13.586 -3.995 -10.690 1.00 83.44 91 ILE A CA 1
ATOM 702 C C . ILE A 1 91 ? 14.961 -4.114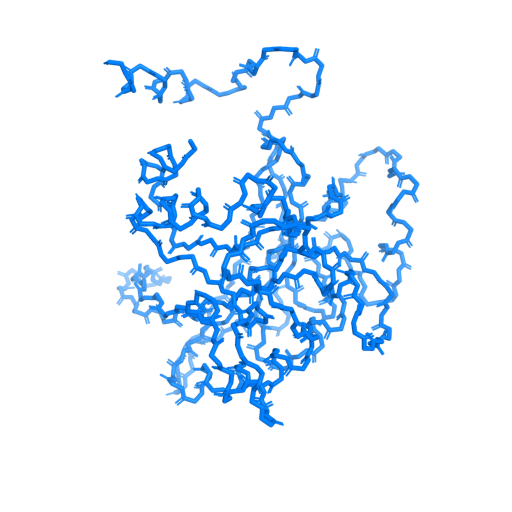 -11.345 1.00 83.44 91 ILE A C 1
ATOM 704 O O . ILE A 1 91 ? 15.134 -3.816 -12.527 1.00 83.44 91 ILE A O 1
ATOM 708 N N . HIS A 1 92 ? 15.930 -4.609 -10.583 1.00 69.38 92 HIS A N 1
ATOM 709 C CA . HIS A 1 92 ? 17.270 -4.913 -11.070 1.00 69.38 92 HIS A CA 1
ATOM 710 C C . HIS A 1 92 ? 17.346 -6.397 -11.451 1.00 69.38 92 HIS A C 1
ATOM 712 O O . HIS A 1 92 ? 17.861 -7.222 -10.702 1.00 69.38 92 HIS A O 1
ATOM 718 N N . ALA A 1 93 ? 16.801 -6.769 -12.611 1.00 60.62 93 ALA A N 1
ATOM 719 C CA . ALA A 1 93 ? 16.947 -8.136 -13.106 1.00 60.62 93 ALA A CA 1
ATOM 720 C C . ALA A 1 93 ? 18.390 -8.366 -13.599 1.00 60.62 93 ALA A C 1
ATOM 722 O O . ALA A 1 93 ? 18.913 -7.597 -14.407 1.00 60.62 93 ALA A O 1
ATOM 723 N N . GLY A 1 94 ? 19.049 -9.426 -13.119 1.00 57.34 94 GLY A N 1
ATOM 724 C CA . GLY A 1 94 ? 20.346 -9.855 -13.654 1.00 57.34 94 GLY A CA 1
ATOM 725 C C . GLY A 1 94 ? 20.249 -10.227 -15.142 1.00 57.34 94 GLY A C 1
ATOM 726 O O . GLY A 1 94 ? 19.208 -10.694 -15.596 1.00 57.34 94 GLY A O 1
ATOM 727 N N . ALA A 1 95 ? 21.342 -10.048 -15.891 1.00 50.38 95 ALA A N 1
ATOM 728 C CA . ALA A 1 95 ? 21.382 -10.137 -17.359 1.00 50.38 95 ALA A CA 1
ATOM 729 C C . ALA A 1 95 ? 21.003 -11.507 -17.979 1.00 50.38 95 ALA A C 1
ATOM 731 O O . ALA A 1 95 ? 20.822 -11.578 -19.191 1.00 50.38 95 ALA A O 1
ATOM 732 N N . ASP A 1 96 ? 20.846 -12.564 -17.175 1.00 55.25 96 ASP A N 1
ATOM 733 C CA . ASP A 1 96 ? 20.696 -13.956 -17.629 1.00 55.25 96 ASP A CA 1
ATOM 734 C C . ASP A 1 96 ? 19.346 -14.601 -17.241 1.00 55.25 96 ASP A C 1
ATOM 736 O O . ASP A 1 96 ? 19.292 -15.784 -16.907 1.00 55.25 96 ASP A O 1
ATOM 740 N N . GLN A 1 97 ? 18.234 -13.854 -17.257 1.00 59.94 97 GLN A N 1
ATOM 741 C CA . GLN A 1 97 ? 16.912 -14.405 -16.905 1.00 59.94 97 GLN A CA 1
ATOM 742 C C . GLN A 1 97 ? 15.954 -14.467 -18.094 1.00 59.94 97 GLN A C 1
ATOM 744 O O . GLN A 1 97 ? 15.826 -13.521 -18.864 1.00 59.94 97 GLN A O 1
ATOM 749 N N . GLY A 1 98 ? 15.249 -15.598 -18.224 1.00 63.06 98 GLY A N 1
ATOM 750 C CA . GLY A 1 98 ? 14.252 -15.827 -19.278 1.00 63.06 98 GLY A CA 1
ATOM 751 C C . GLY A 1 98 ? 12.934 -15.068 -19.080 1.00 63.06 98 GLY A C 1
ATOM 752 O O . GLY A 1 98 ? 12.089 -15.081 -19.972 1.00 63.06 98 GLY A O 1
ATOM 753 N N . LEU A 1 99 ? 12.757 -14.415 -17.929 1.00 73.38 99 LEU A N 1
ATOM 754 C CA . LEU A 1 99 ? 11.589 -13.619 -17.577 1.00 73.38 99 LEU A CA 1
ATOM 755 C C . LEU A 1 99 ? 12.058 -12.307 -16.942 1.00 73.38 99 LEU A C 1
ATOM 757 O O . LEU A 1 99 ? 12.798 -12.322 -15.961 1.00 73.38 99 LEU A O 1
ATOM 761 N N . THR A 1 100 ? 11.638 -11.175 -17.503 1.00 80.94 100 THR A N 1
ATOM 762 C CA . THR A 1 100 ? 12.017 -9.840 -17.022 1.00 80.94 100 THR A CA 1
ATOM 763 C C . THR A 1 100 ? 10.754 -9.053 -16.694 1.00 80.94 100 THR A C 1
ATOM 765 O O . THR A 1 100 ? 10.145 -8.486 -17.598 1.00 80.94 100 THR A O 1
ATOM 768 N N . PRO A 1 101 ? 10.320 -9.042 -15.423 1.00 88.69 101 PRO A N 1
ATOM 769 C CA . PRO A 1 101 ? 9.192 -8.228 -15.008 1.00 88.69 101 PRO A CA 1
ATOM 770 C C . PRO A 1 101 ? 9.492 -6.741 -15.203 1.00 88.69 101 PRO A C 1
ATOM 772 O O . PRO A 1 101 ? 10.596 -6.267 -14.937 1.00 88.69 101 PRO A O 1
ATOM 775 N N . GLU A 1 102 ? 8.481 -6.002 -15.629 1.00 90.88 102 GLU A N 1
ATOM 776 C CA . GLU A 1 102 ? 8.491 -4.551 -15.711 1.00 90.88 102 GLU A CA 1
ATOM 777 C C . GLU A 1 102 ? 7.565 -3.948 -14.655 1.00 90.88 102 GLU A C 1
ATOM 779 O O . GLU A 1 102 ? 6.771 -4.630 -14.005 1.00 90.88 102 GLU A O 1
ATOM 784 N N . THR A 1 103 ? 7.624 -2.627 -14.520 1.00 93.69 103 THR A N 1
ATOM 785 C CA . THR A 1 103 ? 6.717 -1.866 -13.661 1.00 93.69 103 THR A CA 1
ATOM 786 C C . THR A 1 103 ? 5.890 -0.860 -14.454 1.00 93.69 103 THR A C 1
ATOM 788 O O . THR A 1 103 ? 6.397 -0.221 -15.386 1.00 93.69 103 THR A O 1
ATOM 791 N N . ARG A 1 104 ? 4.631 -0.679 -14.052 1.00 96.00 104 ARG A N 1
ATOM 792 C CA . ARG A 1 104 ? 3.797 0.486 -14.376 1.00 96.00 104 ARG A CA 1
ATOM 793 C C . ARG A 1 104 ? 3.921 1.581 -13.325 1.00 96.00 104 ARG A C 1
ATOM 795 O O . ARG A 1 104 ? 4.392 1.344 -12.215 1.00 96.00 104 ARG A O 1
ATOM 802 N N . ASP A 1 105 ? 3.444 2.768 -13.680 1.00 97.81 105 ASP A N 1
ATOM 803 C CA . ASP A 1 105 ? 3.224 3.854 -12.731 1.00 97.81 105 ASP A CA 1
ATOM 804 C C . ASP A 1 105 ? 2.238 3.429 -11.623 1.00 97.81 105 ASP A C 1
ATOM 806 O O . ASP A 1 105 ? 1.208 2.803 -11.890 1.00 97.81 105 ASP A O 1
ATOM 810 N N . ILE A 1 106 ? 2.573 3.761 -10.372 1.00 98.56 106 ILE A N 1
ATOM 811 C CA . ILE A 1 106 ? 1.786 3.397 -9.181 1.00 98.56 106 ILE A CA 1
ATOM 812 C C . ILE A 1 106 ? 0.384 4.013 -9.252 1.00 98.56 106 ILE A C 1
ATOM 814 O O . ILE A 1 106 ? -0.612 3.335 -9.001 1.00 98.56 106 ILE A O 1
ATOM 818 N N . ILE A 1 107 ? 0.298 5.291 -9.627 1.00 98.44 107 ILE A N 1
ATOM 819 C CA . ILE A 1 107 ? -0.951 6.058 -9.626 1.00 98.44 107 ILE A CA 1
ATOM 820 C C . ILE A 1 107 ? -1.862 5.605 -10.774 1.00 98.44 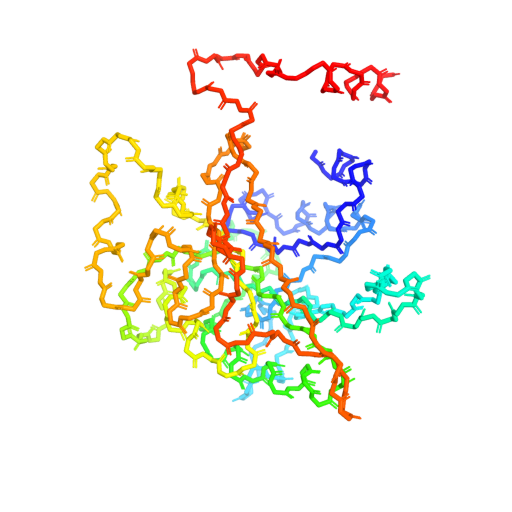107 ILE A C 1
ATOM 822 O O . ILE A 1 107 ? -3.074 5.485 -10.590 1.00 98.44 107 ILE A O 1
ATOM 826 N N . GLU A 1 108 ? -1.298 5.288 -11.942 1.00 98.12 108 GLU A N 1
ATOM 827 C CA . GLU A 1 108 ? -2.012 4.687 -13.077 1.00 98.12 108 GLU A CA 1
ATOM 828 C C . GLU A 1 108 ? -2.666 3.348 -12.687 1.00 98.12 108 GLU A C 1
ATOM 830 O O . GLU A 1 108 ? -3.859 3.129 -12.942 1.00 98.12 108 GLU A O 1
ATOM 835 N N . ALA A 1 109 ? -1.907 2.469 -12.022 1.00 98.31 109 ALA A N 1
ATOM 836 C CA . ALA A 1 109 ? -2.410 1.189 -11.532 1.00 98.31 109 ALA A CA 1
ATOM 837 C C . ALA A 1 109 ? -3.494 1.382 -10.457 1.00 98.31 109 ALA A C 1
ATOM 839 O O . ALA A 1 109 ? -4.580 0.806 -10.572 1.00 98.31 109 ALA A O 1
ATOM 840 N N . ALA A 1 110 ? -3.260 2.249 -9.466 1.00 98.62 110 ALA A N 1
ATOM 841 C CA . ALA A 1 110 ? -4.214 2.527 -8.392 1.00 98.62 110 ALA A CA 1
ATOM 842 C C . ALA A 1 110 ? -5.563 3.026 -8.938 1.00 98.62 110 ALA A C 1
ATOM 844 O O . ALA A 1 110 ? -6.607 2.448 -8.627 1.00 98.62 110 ALA A O 1
ATOM 845 N N . LYS A 1 111 ? -5.545 4.017 -9.842 1.00 98.38 111 LYS A N 1
ATOM 846 C CA . LYS A 1 111 ? -6.753 4.549 -10.505 1.00 98.38 111 LYS A CA 1
ATOM 847 C C . LYS A 1 111 ? -7.535 3.487 -11.280 1.00 98.38 111 LYS A C 1
ATOM 849 O O . LYS A 1 111 ? -8.744 3.622 -11.449 1.00 98.38 111 LYS A O 1
ATOM 854 N N . SER A 1 112 ? -6.865 2.435 -11.745 1.00 97.94 112 SER A N 1
ATOM 855 C CA . SER A 1 112 ? -7.499 1.344 -12.491 1.00 97.94 112 SER A CA 1
ATOM 856 C C . SER A 1 112 ? -8.087 0.265 -11.578 1.00 97.94 112 SER A C 1
ATOM 858 O O . SER A 1 112 ? -9.177 -0.251 -11.841 1.00 97.94 112 SER A O 1
ATOM 860 N N . PHE A 1 113 ? -7.376 -0.102 -10.511 1.00 98.44 113 PHE A N 1
ATOM 861 C CA . PHE A 1 113 ? -7.735 -1.246 -9.672 1.00 98.44 113 PHE A CA 1
ATOM 862 C C . PHE A 1 113 ? -8.606 -0.886 -8.461 1.00 98.44 113 PHE A C 1
ATOM 864 O O . PHE A 1 113 ? -9.482 -1.682 -8.114 1.00 98.44 113 PHE A O 1
ATOM 871 N N . VAL A 1 114 ? -8.444 0.297 -7.855 1.00 98.44 114 VAL A N 1
ATOM 872 C CA . VAL A 1 114 ? -9.212 0.708 -6.661 1.00 98.44 114 VAL A CA 1
ATOM 873 C C . VAL A 1 114 ? -10.724 0.770 -6.935 1.00 98.44 114 VAL A C 1
ATOM 875 O O . VAL A 1 114 ? -11.473 0.102 -6.215 1.00 98.44 114 VAL A O 1
ATOM 878 N N . PRO A 1 115 ? -11.219 1.418 -8.014 1.00 98.00 115 PRO A N 1
ATOM 879 C CA . PRO A 1 115 ? -12.654 1.416 -8.314 1.00 98.00 115 PRO A CA 1
ATOM 880 C C . PRO A 1 115 ? -13.217 0.009 -8.546 1.00 98.00 115 PRO A C 1
ATOM 882 O O . PRO A 1 115 ? -14.371 -0.274 -8.233 1.00 98.00 115 PRO A O 1
ATOM 885 N N . ARG A 1 116 ? -12.400 -0.912 -9.070 1.00 96.50 116 ARG A N 1
ATOM 886 C CA . ARG A 1 116 ? -12.807 -2.301 -9.315 1.00 96.50 116 ARG A CA 1
ATOM 887 C C . ARG A 1 116 ? -12.881 -3.118 -8.030 1.00 96.50 116 ARG A C 1
ATOM 889 O O . ARG A 1 116 ? -13.768 -3.962 -7.915 1.00 96.50 116 ARG A O 1
ATOM 896 N N . LEU A 1 117 ? -11.969 -2.888 -7.086 1.00 97.50 117 LEU A N 1
ATOM 897 C CA . LEU A 1 117 ? -12.061 -3.443 -5.738 1.00 97.50 117 LEU A CA 1
ATOM 898 C C . LEU A 1 117 ? -13.366 -2.988 -5.078 1.00 97.50 117 LEU A C 1
ATOM 900 O O . LEU A 1 117 ? -14.149 -3.835 -4.650 1.00 97.50 117 LEU A O 1
ATOM 904 N N . ARG A 1 118 ? -13.669 -1.685 -5.118 1.00 96.88 118 ARG A N 1
ATOM 905 C CA . ARG A 1 118 ? -14.942 -1.139 -4.616 1.00 96.88 118 ARG A CA 1
ATOM 906 C C . ARG A 1 118 ? -16.159 -1.756 -5.301 1.00 96.88 118 ARG A C 1
ATOM 908 O O . ARG A 1 118 ? -17.057 -2.239 -4.625 1.00 96.88 118 ARG A O 1
ATOM 915 N N . ALA A 1 119 ? -16.145 -1.883 -6.628 1.00 96.75 119 ALA A N 1
ATOM 916 C CA . ALA A 1 119 ? -17.220 -2.537 -7.381 1.00 96.75 119 ALA A CA 1
ATOM 917 C C . ALA A 1 119 ? -17.402 -4.035 -7.049 1.00 96.75 119 ALA A C 1
ATOM 919 O O . ALA A 1 119 ? -18.445 -4.612 -7.352 1.00 96.75 119 ALA A O 1
ATOM 920 N N . LYS A 1 120 ? -16.409 -4.687 -6.426 1.00 96.62 120 LYS A N 1
ATOM 921 C CA . LYS A 1 120 ? -16.525 -6.056 -5.893 1.00 96.62 120 LYS A CA 1
ATOM 922 C C . LYS A 1 120 ? -17.144 -6.106 -4.490 1.00 96.62 120 LYS A C 1
ATOM 924 O O . LYS A 1 120 ? -17.249 -7.204 -3.932 1.00 96.62 120 LYS A O 1
ATOM 929 N N . GLY A 1 121 ? -17.548 -4.961 -3.938 1.00 95.81 121 GLY A N 1
ATOM 930 C CA . GLY A 1 121 ? -18.157 -4.813 -2.618 1.00 95.81 121 GLY A CA 1
ATOM 931 C C . GLY A 1 121 ? -17.164 -5.004 -1.476 1.00 95.81 121 GLY A C 1
ATOM 932 O O . GLY A 1 121 ? -17.508 -5.667 -0.502 1.00 95.81 121 GLY A O 1
ATOM 933 N N . VAL A 1 122 ? -15.912 -4.558 -1.639 1.00 97.69 122 VAL A N 1
ATOM 934 C CA . VAL A 1 122 ? -14.996 -4.469 -0.492 1.00 97.69 122 VAL A CA 1
ATOM 935 C C . VAL A 1 122 ? -15.360 -3.244 0.340 1.00 97.69 122 VAL A C 1
ATOM 937 O O . VAL A 1 122 ? -15.548 -2.153 -0.205 1.00 97.69 122 VAL A O 1
ATOM 940 N N . ASP A 1 123 ? -15.434 -3.449 1.645 1.00 97.69 123 ASP A N 1
ATOM 941 C CA . ASP A 1 123 ? -15.702 -2.411 2.633 1.00 97.69 123 ASP A CA 1
ATOM 942 C C . ASP A 1 123 ? -14.483 -1.510 2.815 1.00 97.69 123 ASP A C 1
ATOM 944 O O . ASP A 1 123 ? -14.609 -0.293 2.911 1.00 97.69 123 ASP A O 1
ATOM 948 N N . LEU A 1 124 ? -13.287 -2.111 2.794 1.00 97.94 124 LEU A N 1
ATOM 949 C CA . LEU A 1 124 ? -12.024 -1.404 2.977 1.00 97.94 124 LEU A CA 1
ATOM 950 C C . LEU A 1 124 ? -11.029 -1.683 1.849 1.00 97.94 124 LEU A C 1
ATOM 952 O O . LEU A 1 124 ? -11.001 -2.787 1.307 1.00 97.94 124 LEU A O 1
ATOM 956 N N . VAL A 1 125 ? -10.177 -0.714 1.523 1.00 98.69 125 VAL A N 1
ATOM 957 C CA . VAL A 1 125 ? -9.032 -0.844 0.614 1.00 98.69 125 VAL A CA 1
ATOM 958 C C . VAL A 1 125 ? -7.758 -0.399 1.325 1.00 98.69 125 VAL A C 1
ATOM 960 O O . VAL A 1 125 ? -7.524 0.790 1.535 1.00 98.69 125 VAL A O 1
ATOM 963 N N . VAL A 1 126 ? -6.902 -1.367 1.639 1.00 98.75 126 VAL A N 1
ATOM 964 C CA . VAL A 1 126 ? -5.576 -1.144 2.220 1.00 98.75 126 VAL A CA 1
ATOM 965 C C . VAL A 1 126 ? -4.531 -1.244 1.114 1.00 98.75 126 VAL A C 1
ATOM 967 O O . VAL A 1 126 ? -4.374 -2.295 0.485 1.00 98.75 126 VAL A O 1
ATOM 970 N N . ALA A 1 127 ? -3.805 -0.157 0.873 1.00 98.81 127 ALA A N 1
ATOM 971 C CA . ALA A 1 127 ? -2.663 -0.161 -0.030 1.00 98.81 127 ALA A CA 1
ATOM 972 C C . ALA A 1 127 ? -1.398 -0.562 0.735 1.00 98.81 127 ALA A C 1
ATOM 974 O O . ALA A 1 127 ? -0.967 0.142 1.643 1.00 98.81 127 ALA A O 1
ATOM 975 N N . VAL A 1 128 ? -0.782 -1.678 0.351 1.00 98.69 128 VAL A N 1
ATOM 976 C CA . VAL A 1 128 ? 0.543 -2.081 0.836 1.00 98.69 128 VAL A CA 1
ATOM 977 C C . VAL A 1 128 ? 1.535 -1.697 -0.251 1.00 98.69 128 VAL A C 1
ATOM 979 O O . VAL A 1 128 ? 1.664 -2.374 -1.268 1.00 98.69 128 VAL A O 1
ATOM 982 N N . ALA A 1 129 ? 2.180 -0.552 -0.084 1.00 98.06 129 ALA A N 1
ATOM 983 C CA . ALA A 1 129 ? 2.953 0.091 -1.130 1.00 98.06 129 ALA A CA 1
ATOM 984 C C . ALA A 1 129 ? 4.421 0.166 -0.713 1.00 98.06 129 ALA A C 1
ATOM 986 O O . ALA A 1 129 ? 4.773 0.856 0.240 1.00 98.06 129 ALA A O 1
ATOM 987 N N . HIS A 1 130 ? 5.302 -0.509 -1.449 1.00 98.00 130 HIS A N 1
ATOM 988 C CA . HIS A 1 130 ? 6.742 -0.391 -1.246 1.00 98.00 130 HIS A CA 1
ATOM 989 C C . HIS A 1 130 ? 7.234 0.941 -1.823 1.00 98.00 130 HIS A C 1
ATOM 991 O O . HIS A 1 130 ? 7.936 0.970 -2.814 1.00 98.00 130 HIS A O 1
ATOM 997 N N . THR A 1 131 ? 6.806 2.066 -1.269 1.00 97.50 131 THR A N 1
ATOM 998 C CA . THR A 1 131 ? 7.116 3.420 -1.742 1.00 97.50 131 THR A CA 1
ATOM 999 C C . THR A 1 131 ? 7.080 4.367 -0.545 1.00 97.50 131 THR A C 1
ATOM 1001 O O . THR A 1 131 ? 6.392 4.075 0.435 1.00 97.50 131 THR A O 1
ATOM 1004 N N . GLY A 1 132 ? 7.831 5.466 -0.591 1.00 95.75 132 GLY A N 1
ATOM 1005 C CA . GLY A 1 132 ? 7.894 6.448 0.492 1.00 95.75 132 GLY A CA 1
ATOM 1006 C C . GLY A 1 132 ? 7.036 7.695 0.256 1.00 95.75 132 GLY A C 1
ATOM 1007 O O . GLY A 1 132 ? 6.350 7.846 -0.762 1.00 95.75 132 GLY A O 1
ATOM 1008 N N . ILE A 1 133 ? 7.106 8.629 1.209 1.00 95.62 133 ILE A N 1
ATOM 1009 C CA . ILE A 1 133 ? 6.524 9.973 1.078 1.00 95.62 133 ILE A CA 1
ATOM 1010 C C . ILE A 1 133 ? 7.481 10.831 0.244 1.00 95.62 133 ILE A C 1
ATOM 1012 O O . ILE A 1 133 ? 8.620 11.078 0.638 1.00 95.62 133 ILE A O 1
ATOM 1016 N N . GLY A 1 134 ? 7.002 11.279 -0.915 1.00 94.19 134 GLY A N 1
ATOM 1017 C CA . GLY A 1 134 ? 7.713 12.173 -1.824 1.00 94.19 134 GLY A CA 1
ATOM 1018 C C . GLY A 1 134 ? 6.946 13.470 -2.075 1.00 94.19 134 GLY A C 1
ATOM 1019 O O . GLY A 1 134 ? 6.161 13.918 -1.239 1.00 94.19 134 GLY A O 1
ATOM 1020 N N . ALA A 1 135 ? 7.182 14.070 -3.242 1.00 93.81 135 ALA A N 1
ATOM 1021 C CA . ALA A 1 135 ? 6.483 15.276 -3.673 1.00 93.81 135 ALA A CA 1
ATOM 1022 C C . ALA A 1 135 ? 4.973 15.030 -3.844 1.00 93.81 135 ALA A C 1
ATOM 1024 O O . ALA A 1 135 ? 4.579 13.987 -4.368 1.00 93.81 135 ALA A O 1
ATOM 1025 N N . ALA A 1 136 ? 4.145 16.009 -3.462 1.00 95.00 136 ALA A N 1
ATOM 1026 C CA . ALA A 1 136 ? 2.695 15.926 -3.629 1.00 95.00 136 ALA A CA 1
ATOM 1027 C C . ALA A 1 136 ? 2.236 15.785 -5.095 1.00 95.00 136 ALA A C 1
ATOM 1029 O O . ALA A 1 136 ? 1.465 14.869 -5.381 1.00 95.00 136 ALA A O 1
ATOM 1030 N N . PRO A 1 137 ? 2.713 16.602 -6.061 1.00 96.12 137 PRO A N 1
ATOM 1031 C CA . PRO A 1 137 ? 2.259 16.466 -7.439 1.00 96.12 137 PRO A CA 1
ATOM 1032 C C . PRO A 1 137 ? 2.713 15.139 -8.054 1.00 96.12 137 PRO A C 1
ATOM 1034 O O . PRO A 1 137 ? 3.911 14.847 -8.117 1.00 96.12 137 PRO A O 1
ATOM 1037 N N . HIS A 1 138 ? 1.757 14.369 -8.581 1.00 97.44 138 HIS A N 1
ATOM 1038 C CA . HIS A 1 138 ? 2.058 13.162 -9.351 1.00 97.44 138 HIS A CA 1
ATOM 1039 C C . HIS A 1 138 ? 2.938 13.495 -10.559 1.00 97.44 138 HIS A C 1
ATOM 1041 O O . HIS A 1 138 ? 2.596 14.337 -11.393 1.00 97.44 138 HIS A O 1
ATOM 1047 N N . THR A 1 139 ? 4.051 12.773 -10.681 1.00 96.88 139 THR A N 1
ATOM 1048 C CA . THR A 1 139 ? 4.837 12.699 -11.914 1.00 96.88 139 THR A CA 1
ATOM 1049 C C . THR A 1 139 ? 4.914 11.240 -12.374 1.00 96.88 139 THR A C 1
ATOM 1051 O O . THR A 1 139 ? 5.120 10.359 -11.535 1.00 96.88 139 THR A O 1
ATOM 1054 N N . PRO A 1 140 ? 4.727 10.946 -13.677 1.00 95.75 140 PRO A N 1
ATOM 1055 C CA . PRO A 1 140 ? 4.769 9.573 -14.167 1.00 95.75 140 PRO A CA 1
ATOM 1056 C C . PRO A 1 140 ? 6.084 8.875 -13.816 1.00 95.75 140 PRO A C 1
ATOM 1058 O O . PRO A 1 140 ? 7.161 9.390 -14.116 1.00 95.75 140 PRO A O 1
ATOM 1061 N N . GLY A 1 141 ? 5.988 7.689 -13.220 1.00 95.06 141 GLY A N 1
ATOM 1062 C CA . GLY A 1 141 ? 7.153 6.889 -12.848 1.00 95.06 141 GLY A CA 1
ATOM 1063 C C . GLY A 1 141 ? 7.836 7.328 -11.551 1.00 95.06 141 GLY A C 1
ATOM 1064 O O . GLY A 1 141 ? 8.972 6.923 -11.322 1.00 95.06 141 GLY A O 1
ATOM 1065 N N . MET A 1 142 ? 7.187 8.150 -10.718 1.00 95.19 142 MET A N 1
ATOM 1066 C CA . MET A 1 142 ? 7.773 8.580 -9.447 1.00 95.19 142 MET A CA 1
ATOM 1067 C C . MET A 1 142 ? 8.007 7.406 -8.487 1.00 95.19 142 MET A C 1
ATOM 1069 O O . MET A 1 142 ? 7.153 6.538 -8.314 1.00 95.19 142 MET A O 1
ATOM 1073 N N . GLU A 1 143 ? 9.167 7.419 -7.838 1.00 95.38 143 GLU A N 1
ATOM 1074 C CA . GLU A 1 143 ? 9.623 6.366 -6.925 1.00 95.38 143 GLU A CA 1
ATOM 1075 C C . GLU A 1 143 ? 8.919 6.418 -5.559 1.00 95.38 143 GLU A C 1
ATOM 1077 O O . GLU A 1 143 ? 8.524 5.380 -5.032 1.00 95.38 143 GLU A O 1
ATOM 1082 N N . ASN A 1 144 ? 8.716 7.629 -5.019 1.00 96.19 144 ASN A N 1
ATOM 1083 C CA . ASN A 1 144 ? 8.087 7.901 -3.721 1.00 96.19 144 ASN A CA 1
ATOM 1084 C C . ASN A 1 144 ? 6.710 8.548 -3.916 1.00 96.19 144 ASN A C 1
ATOM 1086 O O . ASN A 1 144 ? 6.612 9.762 -4.086 1.00 96.19 144 ASN A O 1
ATOM 1090 N N . ALA A 1 145 ? 5.662 7.726 -3.937 1.00 97.69 145 ALA A N 1
ATOM 1091 C CA . ALA A 1 145 ? 4.340 8.063 -4.458 1.00 97.69 145 ALA A CA 1
ATOM 1092 C C . ALA A 1 145 ? 3.225 8.113 -3.401 1.00 97.69 145 ALA A C 1
ATOM 1094 O O . ALA A 1 145 ? 2.064 8.244 -3.783 1.00 97.69 145 ALA A O 1
ATOM 1095 N N . ILE A 1 146 ? 3.525 8.010 -2.097 1.00 98.31 146 ILE A N 1
ATOM 1096 C CA . ILE A 1 146 ? 2.471 7.930 -1.062 1.00 98.31 146 ILE A CA 1
ATOM 1097 C C . ILE A 1 146 ? 1.509 9.121 -1.119 1.00 98.31 146 ILE A C 1
ATOM 1099 O O . ILE A 1 146 ? 0.305 8.916 -1.010 1.00 98.31 146 ILE A O 1
ATOM 1103 N N . VAL A 1 147 ? 2.004 10.348 -1.307 1.00 98.19 147 VAL A N 1
ATOM 1104 C CA . VAL A 1 147 ? 1.145 11.546 -1.291 1.00 98.19 147 VAL A CA 1
ATOM 1105 C C . VAL A 1 147 ? 0.091 11.517 -2.404 1.00 98.19 147 VAL A C 1
ATOM 1107 O O . VAL A 1 147 ? -1.095 11.522 -2.065 1.00 98.19 147 VAL A O 1
ATOM 1110 N N . PRO A 1 148 ? 0.457 11.386 -3.697 1.00 98.44 148 PRO A N 1
ATOM 1111 C CA . PRO A 1 148 ? -0.538 11.252 -4.760 1.00 98.44 148 PRO A CA 1
ATOM 1112 C C . PRO A 1 148 ? -1.317 9.932 -4.704 1.00 98.44 148 PRO A C 1
ATOM 1114 O O . PRO A 1 148 ? -2.428 9.861 -5.226 1.00 98.44 148 PRO A O 1
ATOM 1117 N N . LEU A 1 149 ? -0.784 8.878 -4.073 1.00 98.62 149 LEU A N 1
ATOM 1118 C CA . LEU A 1 149 ? -1.543 7.647 -3.836 1.00 98.62 149 LEU A CA 1
ATOM 1119 C C . LEU A 1 149 ? -2.697 7.898 -2.856 1.00 98.62 149 LEU A C 1
ATOM 1121 O O . LEU A 1 149 ? -3.805 7.436 -3.102 1.00 98.62 149 LEU A O 1
ATOM 1125 N N . CYS A 1 150 ? -2.471 8.682 -1.801 1.00 98.31 150 CYS A N 1
ATOM 1126 C CA . CYS A 1 150 ? -3.510 9.058 -0.840 1.00 98.31 150 CYS A CA 1
ATOM 1127 C C . CYS A 1 150 ? -4.553 10.036 -1.416 1.00 98.31 150 CYS A C 1
ATOM 1129 O O . CYS A 1 150 ? -5.590 10.240 -0.797 1.00 98.31 150 CYS A O 1
ATOM 1131 N N . GLU A 1 151 ? -4.322 10.624 -2.596 1.00 97.81 151 GLU A N 1
ATOM 1132 C CA . GLU A 1 151 ? -5.347 11.399 -3.322 1.00 97.81 151 GLU A CA 1
ATOM 1133 C C . GLU A 1 151 ? -6.352 10.507 -4.070 1.00 97.81 151 GLU A C 1
ATOM 1135 O O . GLU A 1 151 ? -7.372 10.994 -4.564 1.00 97.81 151 GLU A O 1
ATOM 1140 N N . ILE A 1 152 ? -6.073 9.206 -4.205 1.00 98.12 152 ILE A N 1
ATOM 1141 C CA . ILE A 1 152 ? -6.970 8.277 -4.891 1.00 98.12 152 ILE A CA 1
ATOM 1142 C C . ILE A 1 152 ? -8.177 7.978 -4.008 1.00 98.12 152 ILE A C 1
ATOM 1144 O O . ILE A 1 152 ? -8.079 7.282 -2.997 1.00 98.12 152 ILE A O 1
ATOM 1148 N N . GLU A 1 153 ? -9.340 8.454 -4.449 1.00 96.50 153 GLU A N 1
ATOM 1149 C CA . GLU A 1 153 ? -10.613 8.162 -3.800 1.00 96.50 153 GLU A CA 1
ATOM 1150 C C . GLU A 1 153 ? -10.830 6.648 -3.665 1.00 96.50 153 GLU A C 1
ATOM 1152 O O . GLU A 1 153 ? -10.687 5.873 -4.618 1.00 96.50 153 GLU A O 1
ATOM 1157 N N . GLY A 1 154 ? -11.198 6.237 -2.453 1.00 96.12 154 GLY A N 1
ATOM 1158 C CA . GLY A 1 154 ? -11.476 4.850 -2.123 1.00 96.12 154 GLY A CA 1
ATOM 1159 C C . GLY A 1 154 ? -10.283 4.065 -1.587 1.00 96.12 154 GLY A C 1
ATOM 1160 O O . GLY A 1 154 ? -10.484 2.879 -1.346 1.00 96.12 154 GLY A O 1
ATOM 1161 N N . ILE A 1 155 ? -9.106 4.669 -1.376 1.00 98.25 155 ILE A N 1
ATOM 1162 C CA . ILE A 1 155 ? -8.047 4.106 -0.520 1.00 98.25 155 ILE A CA 1
ATOM 1163 C C . ILE A 1 155 ? -8.288 4.540 0.928 1.00 98.25 155 ILE A C 1
ATOM 1165 O O . ILE A 1 155 ? -8.448 5.723 1.207 1.00 98.25 155 ILE A O 1
ATOM 1169 N N . ASP A 1 156 ? -8.293 3.571 1.838 1.00 97.62 156 ASP A N 1
ATOM 1170 C CA . ASP A 1 156 ? -8.660 3.767 3.243 1.00 97.62 156 ASP A CA 1
ATOM 1171 C C . ASP A 1 156 ? -7.461 3.828 4.187 1.00 97.62 156 ASP A C 1
ATOM 1173 O O . ASP A 1 156 ? -7.533 4.442 5.247 1.00 97.62 156 ASP A O 1
ATOM 1177 N N . ALA A 1 157 ? -6.362 3.169 3.821 1.00 98.06 157 ALA A N 1
ATOM 1178 C CA . ALA A 1 157 ? -5.121 3.157 4.582 1.00 98.06 157 ALA A CA 1
ATOM 1179 C C . ALA A 1 157 ? -3.939 2.828 3.665 1.00 98.06 157 ALA A C 1
ATOM 1181 O O . ALA A 1 157 ? -4.089 2.065 2.702 1.00 98.06 157 ALA A O 1
ATOM 1182 N N . VAL A 1 158 ? -2.756 3.354 3.992 1.00 98.75 158 VAL A N 1
ATOM 1183 C CA . VAL A 1 158 ? -1.510 3.049 3.276 1.00 98.75 158 VAL A CA 1
ATOM 1184 C C . VAL A 1 158 ? -0.441 2.545 4.240 1.00 98.75 158 VAL A C 1
ATOM 1186 O O . VAL A 1 158 ? -0.056 3.218 5.194 1.00 98.75 158 VAL A O 1
ATOM 1189 N N . ILE A 1 159 ? 0.088 1.362 3.954 1.00 98.62 159 ILE A N 1
ATOM 1190 C CA . ILE A 1 159 ? 1.285 0.818 4.592 1.00 98.62 159 ILE A CA 1
ATOM 1191 C C . ILE A 1 159 ? 2.434 1.032 3.610 1.00 98.62 159 ILE A C 1
ATOM 1193 O O . ILE A 1 159 ? 2.502 0.371 2.574 1.00 98.62 159 ILE A O 1
ATOM 1197 N N . GLY A 1 160 ? 3.283 2.010 3.915 1.00 97.88 160 GLY A N 1
ATOM 1198 C CA . GLY A 1 160 ? 4.428 2.420 3.114 1.00 97.88 160 GLY A CA 1
ATOM 1199 C C . GLY A 1 160 ? 5.721 1.677 3.457 1.00 97.88 160 GLY A C 1
ATOM 1200 O O . GLY A 1 160 ? 5.784 0.872 4.387 1.00 97.88 160 GLY A O 1
ATOM 1201 N N . GLY A 1 161 ? 6.784 1.984 2.717 1.00 95.25 161 GLY A N 1
ATOM 1202 C CA . GLY A 1 161 ? 8.103 1.379 2.896 1.00 95.25 161 GLY A CA 1
ATOM 1203 C C . GLY A 1 161 ? 9.157 2.074 2.043 1.00 95.25 161 GLY A C 1
ATOM 1204 O O . GLY A 1 161 ? 9.033 3.264 1.764 1.00 95.25 161 GLY A O 1
ATOM 1205 N N . HIS A 1 162 ? 10.159 1.316 1.587 1.00 94.88 162 HIS A N 1
ATOM 1206 C CA . HIS A 1 162 ? 11.193 1.723 0.623 1.00 94.88 162 HIS A CA 1
ATOM 1207 C C . HIS A 1 162 ? 12.180 2.803 1.103 1.00 94.88 162 HIS A C 1
ATOM 1209 O O . HIS A 1 162 ? 13.384 2.574 1.083 1.00 94.88 162 HIS A O 1
ATOM 1215 N N . SER A 1 163 ? 11.703 3.945 1.594 1.00 90.81 163 SER A N 1
ATOM 1216 C CA . SER A 1 163 ? 12.546 5.073 2.006 1.00 90.81 163 SER A CA 1
ATOM 1217 C C . SER A 1 163 ? 13.280 4.861 3.332 1.00 90.81 163 SER A C 1
ATOM 1219 O O . SER A 1 163 ? 14.062 5.720 3.721 1.00 90.81 163 SER A O 1
ATOM 1221 N N . HIS A 1 164 ? 12.991 3.764 4.047 1.00 90.31 164 HIS A N 1
ATOM 1222 C CA . HIS A 1 164 ? 13.492 3.457 5.397 1.00 90.31 164 HIS A CA 1
ATOM 1223 C C . HIS A 1 164 ? 13.155 4.519 6.461 1.00 90.31 164 HIS A C 1
ATOM 1225 O O . HIS A 1 164 ? 13.600 4.426 7.603 1.00 90.31 164 HIS A O 1
ATOM 1231 N N . GLN A 1 165 ? 12.325 5.501 6.107 1.00 88.81 165 GLN A N 1
ATOM 1232 C CA . GLN A 1 165 ? 11.856 6.539 7.008 1.00 88.81 165 GLN A CA 1
ATOM 1233 C C . GLN A 1 165 ? 10.891 5.973 8.053 1.00 88.81 165 GLN A C 1
ATOM 1235 O O . GLN A 1 165 ? 10.292 4.912 7.893 1.00 88.81 165 GLN A O 1
ATOM 1240 N N . ILE A 1 166 ? 10.695 6.750 9.111 1.00 90.50 166 ILE A N 1
ATOM 1241 C CA . ILE A 1 166 ? 9.771 6.461 10.206 1.00 90.50 166 ILE A CA 1
ATOM 1242 C C . ILE A 1 166 ? 8.612 7.460 10.116 1.00 90.50 166 ILE A C 1
ATOM 1244 O O . ILE A 1 166 ? 8.816 8.657 10.333 1.00 90.50 166 ILE A O 1
ATOM 1248 N N . PHE A 1 167 ? 7.416 6.985 9.759 1.00 92.62 167 PHE A N 1
ATOM 1249 C CA . PHE A 1 167 ? 6.183 7.781 9.702 1.00 92.62 167 PHE A CA 1
ATOM 1250 C C . PHE A 1 167 ? 5.027 7.068 10.434 1.00 92.62 167 PHE A C 1
ATOM 1252 O O . PHE A 1 167 ? 4.825 5.879 10.174 1.00 92.62 167 PHE A O 1
ATOM 1259 N N . PRO A 1 168 ? 4.231 7.755 11.280 1.00 91.38 168 PRO A N 1
ATOM 1260 C CA . PRO A 1 168 ? 4.332 9.168 11.674 1.00 91.38 168 PRO A CA 1
ATOM 1261 C C . PRO A 1 168 ? 5.640 9.519 12.387 1.00 91.38 168 PRO A C 1
ATOM 1263 O O . PRO A 1 168 ? 6.338 8.651 12.910 1.00 91.38 168 PRO A O 1
ATOM 1266 N N . ARG A 1 169 ? 5.995 10.810 12.370 1.00 82.94 169 ARG A N 1
ATOM 1267 C CA . ARG A 1 169 ? 7.229 11.301 12.996 1.00 82.94 169 ARG A CA 1
ATOM 1268 C C . ARG A 1 169 ? 7.127 11.131 14.525 1.00 82.94 169 ARG A C 1
ATOM 1270 O O . ARG A 1 169 ? 6.114 11.546 15.087 1.00 82.94 169 ARG A O 1
ATOM 1277 N N . PRO A 1 170 ? 8.156 10.595 15.209 1.00 72.94 170 PRO A N 1
ATOM 1278 C CA . PRO A 1 170 ? 8.188 10.569 16.670 1.00 72.94 170 PRO A CA 1
ATOM 1279 C C . PRO A 1 170 ? 8.053 11.981 17.259 1.00 72.94 170 PRO A C 1
ATOM 1281 O O . PRO A 1 170 ? 8.621 12.934 16.723 1.00 72.94 170 PRO A O 1
ATOM 1284 N N . GLU A 1 171 ? 7.335 12.126 18.379 1.00 67.38 171 GLU A N 1
ATOM 1285 C CA . GLU A 1 171 ? 7.139 13.430 19.042 1.00 67.38 171 GLU A CA 1
ATOM 1286 C C . GLU A 1 171 ? 8.448 14.047 19.560 1.00 67.38 171 GLU A C 1
ATOM 1288 O O . GLU A 1 171 ? 8.539 15.262 19.751 1.00 67.38 171 GLU A O 1
ATOM 1293 N N . THR A 1 172 ? 9.471 13.220 19.800 1.00 65.88 172 THR A N 1
ATOM 1294 C CA . THR A 1 172 ? 10.779 13.657 20.290 1.00 65.88 172 THR A CA 1
ATOM 1295 C C . THR A 1 172 ? 11.901 13.203 19.357 1.00 65.88 172 THR A C 1
ATOM 1297 O O . THR A 1 172 ? 11.848 12.124 18.773 1.00 65.88 172 THR A O 1
ATOM 1300 N N . GLY A 1 173 ? 12.925 14.049 19.218 1.00 61.62 173 GLY A N 1
ATOM 1301 C CA . GLY A 1 173 ? 14.082 13.816 18.350 1.00 61.62 173 GLY A CA 1
ATOM 1302 C C . GLY A 1 173 ? 14.164 14.794 17.178 1.00 61.62 173 GLY A C 1
ATOM 1303 O O . GLY A 1 173 ? 13.167 15.370 16.744 1.00 61.62 173 GLY A O 1
ATOM 1304 N N . THR A 1 174 ? 15.380 15.013 16.676 1.00 54.47 174 T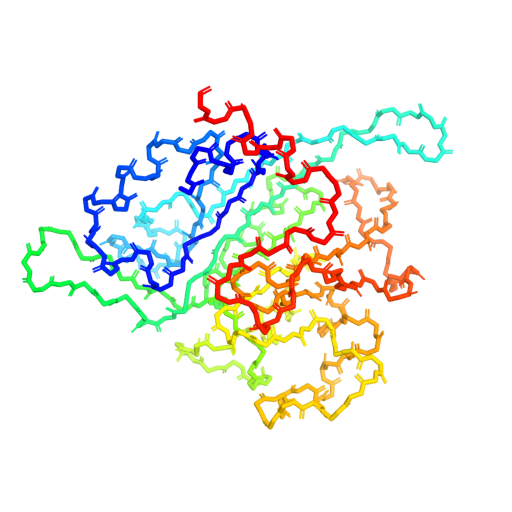HR A N 1
ATOM 1305 C CA . THR A 1 174 ? 15.574 15.722 15.407 1.00 54.47 174 THR A CA 1
ATOM 1306 C C . THR A 1 174 ? 15.246 14.739 14.288 1.00 54.47 174 THR A C 1
ATOM 1308 O O . THR A 1 174 ? 15.905 13.702 14.209 1.00 54.47 174 THR A O 1
ATOM 1311 N N . PRO A 1 175 ? 14.261 15.031 13.427 1.00 58.22 175 PRO A N 1
ATOM 1312 C CA . PRO A 1 175 ? 13.977 14.171 12.297 1.00 58.22 175 PRO A CA 1
ATOM 1313 C C . PRO A 1 175 ? 15.211 14.117 11.389 1.00 58.22 175 PRO A C 1
ATOM 1315 O O . PRO A 1 175 ? 15.805 15.169 11.123 1.00 58.22 175 PRO A O 1
ATOM 1318 N N . PRO A 1 176 ? 15.611 12.930 10.909 1.00 60.53 176 PRO A N 1
ATOM 1319 C CA . PRO A 1 176 ? 16.662 12.808 9.911 1.00 60.53 176 PRO A CA 1
ATOM 1320 C C . PRO A 1 176 ? 16.392 13.730 8.708 1.00 60.53 176 PRO A C 1
ATOM 1322 O O . PRO A 1 176 ? 15.240 13.978 8.342 1.00 60.53 176 PRO A O 1
ATOM 1325 N N . SER A 1 177 ? 17.445 14.254 8.071 1.00 56.56 177 SER A N 1
ATOM 1326 C CA . SER A 1 177 ? 17.329 15.219 6.957 1.00 56.56 177 SER A CA 1
ATOM 1327 C C . SER A 1 177 ? 16.509 14.704 5.767 1.00 56.56 177 SER A C 1
ATOM 1329 O O . SER A 1 177 ? 15.990 15.486 4.978 1.00 56.56 177 SER A O 1
ATOM 1331 N N . GLU A 1 178 ? 16.366 13.388 5.648 1.00 58.47 178 GLU A N 1
ATOM 1332 C CA . GLU A 1 178 ? 15.527 12.715 4.656 1.00 58.47 178 GLU A CA 1
ATOM 1333 C C . GLU A 1 178 ? 14.014 12.904 4.884 1.00 58.47 178 GLU A C 1
ATOM 1335 O O . GLU A 1 178 ? 13.240 12.654 3.968 1.00 58.47 178 GLU A O 1
ATOM 1340 N N . HIS A 1 179 ? 13.563 13.427 6.031 1.00 69.00 179 HIS A N 1
ATOM 1341 C CA . HIS A 1 179 ? 12.142 13.667 6.343 1.00 69.00 179 HIS A CA 1
ATOM 1342 C C . HIS A 1 179 ? 11.601 15.000 5.790 1.00 69.00 179 HIS A C 1
ATOM 1344 O O . HIS A 1 179 ? 10.533 15.446 6.211 1.00 69.00 179 HIS A O 1
ATOM 1350 N N . GLN A 1 180 ? 12.314 15.658 4.867 1.00 74.12 180 GLN A N 1
ATOM 1351 C CA . GLN A 1 180 ? 11.926 16.968 4.315 1.00 74.12 180 GLN A CA 1
ATOM 1352 C C . GLN A 1 180 ? 10.516 16.984 3.697 1.00 74.12 180 GLN A C 1
ATOM 1354 O O . GLN A 1 180 ? 9.864 18.022 3.651 1.00 74.12 180 GLN A O 1
ATOM 1359 N N . TRP A 1 181 ? 10.030 15.830 3.235 1.00 83.25 181 TRP A N 1
ATOM 1360 C CA . TRP A 1 181 ? 8.702 15.687 2.642 1.00 83.25 181 TRP A CA 1
ATOM 1361 C C . TRP A 1 181 ? 7.580 15.622 3.686 1.00 83.25 181 TRP A C 1
ATOM 1363 O O . TRP A 1 181 ? 6.417 15.531 3.321 1.00 83.25 181 TRP A O 1
ATOM 1373 N N . PHE A 1 182 ? 7.880 15.638 4.984 1.00 88.12 182 PHE A N 1
ATOM 1374 C CA . PHE A 1 182 ? 6.851 15.498 6.022 1.00 88.12 182 PHE A CA 1
ATOM 1375 C C . PHE A 1 182 ? 6.245 16.839 6.441 1.00 88.12 182 PHE A C 1
ATOM 1377 O O . PHE A 1 182 ? 5.214 16.855 7.104 1.00 88.12 182 PHE A O 1
ATOM 1384 N N . ASP A 1 183 ? 6.874 17.949 6.048 1.00 87.75 183 ASP A N 1
ATOM 1385 C CA . ASP A 1 183 ? 6.455 19.307 6.405 1.00 87.75 183 ASP A CA 1
ATOM 1386 C C . ASP A 1 183 ? 5.597 19.965 5.290 1.00 87.75 183 ASP A C 1
ATOM 1388 O O . ASP A 1 183 ? 5.409 21.183 5.275 1.00 87.75 183 ASP A O 1
ATOM 1392 N N . GLN A 1 184 ? 5.092 19.173 4.332 1.00 92.56 184 GLN A N 1
ATOM 1393 C CA . GLN A 1 184 ? 4.181 19.629 3.270 1.00 92.56 184 GLN A CA 1
ATOM 1394 C C . GLN A 1 184 ? 2.717 19.663 3.742 1.00 92.56 184 GLN A C 1
ATOM 1396 O O . GLN A 1 184 ? 2.356 19.008 4.716 1.00 92.56 184 GLN A O 1
ATOM 1401 N N . ALA A 1 185 ? 1.866 20.435 3.057 1.00 94.56 185 ALA A N 1
ATOM 1402 C CA . ALA A 1 185 ? 0.497 20.722 3.502 1.00 94.56 185 ALA A CA 1
ATOM 1403 C C . ALA A 1 185 ? -0.401 19.474 3.569 1.00 94.56 185 ALA A C 1
ATOM 1405 O O . ALA A 1 185 ? -1.346 19.423 4.352 1.00 94.56 185 ALA A O 1
ATOM 1406 N N . GLU A 1 186 ? -0.093 18.477 2.747 1.00 96.44 186 GLU A N 1
ATOM 1407 C CA . GLU A 1 186 ? -0.810 17.217 2.612 1.00 96.44 186 GLU A CA 1
ATOM 1408 C C . GLU A 1 186 ? -0.497 16.240 3.755 1.00 96.44 186 GLU A C 1
ATOM 1410 O O . GLU A 1 186 ? -1.223 15.263 3.930 1.00 96.44 186 GLU A O 1
ATOM 1415 N N . VAL A 1 187 ? 0.572 16.469 4.527 1.00 94.94 187 VAL A N 1
ATOM 1416 C CA . VAL A 1 187 ? 1.074 15.527 5.535 1.00 94.94 187 VAL A CA 1
ATOM 1417 C C . VAL A 1 187 ? 0.811 16.055 6.945 1.00 94.94 187 VAL A C 1
ATOM 1419 O O . VAL A 1 187 ? 1.390 17.044 7.384 1.00 94.94 187 VAL A O 1
ATOM 1422 N N . ASP A 1 188 ? -0.018 15.337 7.700 1.00 93.06 188 ASP A N 1
ATOM 1423 C CA . ASP A 1 188 ? -0.227 15.553 9.131 1.00 93.06 188 ASP A CA 1
ATOM 1424 C C . ASP A 1 188 ? 0.539 14.481 9.912 1.00 93.06 188 ASP A C 1
ATOM 1426 O O . ASP A 1 188 ? 0.021 13.413 10.249 1.00 93.06 188 ASP A O 1
ATOM 1430 N N . SER A 1 189 ? 1.812 14.770 10.190 1.00 89.19 189 SER A N 1
ATOM 1431 C CA . SER A 1 189 ? 2.688 13.853 10.928 1.00 89.19 189 SER A CA 1
ATOM 1432 C C . SER A 1 189 ? 2.223 13.598 12.364 1.00 89.19 189 SER A C 1
ATOM 1434 O O . SER A 1 189 ? 2.534 12.545 12.906 1.00 89.19 189 SER A O 1
ATOM 1436 N N . ALA A 1 190 ? 1.498 14.535 12.985 1.00 87.50 190 ALA A N 1
ATOM 1437 C CA . ALA A 1 190 ? 1.040 14.391 14.367 1.00 87.50 190 ALA A CA 1
ATOM 1438 C C . ALA A 1 190 ? -0.129 13.407 14.470 1.00 87.50 190 ALA A C 1
ATOM 1440 O O . ALA A 1 190 ? -0.237 12.665 15.441 1.00 87.50 190 ALA A O 1
ATOM 1441 N N . ARG A 1 191 ? -1.007 13.389 13.462 1.00 88.62 191 ARG A N 1
ATOM 1442 C CA . ARG A 1 191 ? -2.131 12.445 13.392 1.00 88.62 191 ARG A CA 1
ATOM 1443 C C . ARG A 1 191 ? -1.818 11.186 12.590 1.00 88.62 191 ARG A C 1
ATOM 1445 O O . ARG A 1 191 ? -2.621 10.255 12.633 1.00 88.62 191 ARG A O 1
ATOM 1452 N N . GLY A 1 192 ? -0.692 11.163 11.877 1.00 93.00 192 GLY A N 1
ATOM 1453 C CA . GLY A 1 192 ? -0.295 10.054 11.016 1.00 93.00 192 GLY A CA 1
ATOM 1454 C C . GLY A 1 192 ? -1.132 9.950 9.745 1.00 93.00 192 GLY A C 1
ATOM 1455 O O . GLY A 1 192 ? -1.468 8.854 9.299 1.00 93.00 192 GLY A O 1
ATOM 1456 N N . LEU A 1 193 ? -1.494 11.099 9.172 1.00 94.81 193 LEU A N 1
ATOM 1457 C CA . LEU A 1 193 ? -2.341 11.186 7.986 1.00 94.81 193 LEU A CA 1
ATOM 1458 C C . LEU A 1 193 ? -1.576 11.793 6.806 1.00 94.81 193 LEU A C 1
ATOM 1460 O O . LEU A 1 193 ? -0.775 12.711 6.979 1.00 94.81 193 LEU A O 1
ATOM 1464 N N . VAL A 1 194 ? -1.887 11.337 5.596 1.00 96.69 194 VAL A N 1
ATOM 1465 C CA . VAL A 1 194 ? -1.497 11.976 4.334 1.00 96.69 194 VAL A CA 1
ATOM 1466 C C . VAL A 1 194 ? -2.754 12.137 3.488 1.00 96.69 194 VAL A C 1
ATOM 1468 O O . VAL A 1 194 ? -3.462 11.165 3.256 1.00 96.69 194 VAL A O 1
ATOM 1471 N N . ASN A 1 195 ? -3.090 13.363 3.084 1.00 96.00 195 ASN A N 1
ATOM 1472 C CA . ASN A 1 195 ? -4.365 13.691 2.429 1.00 96.00 195 ASN A CA 1
ATOM 1473 C C . ASN A 1 195 ? -5.599 13.142 3.181 1.00 96.00 195 ASN A C 1
ATOM 1475 O O . ASN A 1 195 ? -6.605 12.768 2.587 1.00 96.00 195 ASN A O 1
ATOM 1479 N N . GLY A 1 196 ? -5.522 13.090 4.517 1.00 94.19 196 GLY A N 1
ATOM 1480 C CA . GLY A 1 196 ? -6.577 12.551 5.383 1.00 94.19 196 GLY A CA 1
ATOM 1481 C C . GLY A 1 196 ? -6.612 11.021 5.500 1.00 94.19 196 GLY A C 1
ATOM 1482 O O . GLY A 1 196 ? -7.345 10.517 6.349 1.00 94.19 196 GLY A O 1
ATOM 1483 N N . VAL A 1 197 ? -5.804 10.296 4.723 1.00 96.62 197 VAL A N 1
ATOM 1484 C CA . VAL A 1 197 ? -5.670 8.834 4.778 1.00 96.62 197 VAL A CA 1
ATOM 1485 C C . VAL A 1 197 ? -4.622 8.451 5.832 1.00 96.62 197 VAL A C 1
ATOM 1487 O O . VAL A 1 197 ? -3.525 9.010 5.810 1.00 96.62 197 VAL A O 1
ATOM 1490 N N . PRO A 1 198 ? -4.906 7.515 6.756 1.00 97.00 198 PRO A N 1
ATOM 1491 C CA . PRO A 1 198 ? -3.910 6.981 7.681 1.00 97.00 198 PRO A CA 1
ATOM 1492 C C . PRO A 1 198 ? -2.750 6.288 6.963 1.00 97.00 198 PRO A C 1
ATOM 1494 O O . PRO A 1 198 ? -2.960 5.418 6.112 1.00 97.00 198 PRO A O 1
ATOM 1497 N N . VAL A 1 199 ? -1.522 6.654 7.335 1.00 97.56 199 VAL A N 1
ATOM 1498 C CA . VAL A 1 199 ? -0.292 6.105 6.748 1.00 97.56 199 VAL A CA 1
ATOM 1499 C C . VAL A 1 199 ? 0.688 5.669 7.831 1.00 97.56 199 VAL A C 1
ATOM 1501 O O . VAL A 1 199 ? 0.845 6.353 8.842 1.00 97.56 199 VAL A O 1
ATOM 1504 N N . VAL A 1 200 ? 1.395 4.560 7.598 1.00 97.31 200 VAL A N 1
ATOM 1505 C CA . VAL A 1 200 ? 2.597 4.174 8.360 1.00 97.31 200 VAL A CA 1
ATOM 1506 C C . VAL A 1 200 ? 3.772 3.872 7.435 1.00 97.31 200 VAL A C 1
ATOM 1508 O O . VAL A 1 200 ? 3.584 3.292 6.370 1.00 97.31 200 VAL A O 1
ATOM 1511 N N . ILE A 1 201 ? 4.988 4.213 7.864 1.00 96.12 201 ILE A N 1
ATOM 1512 C CA . ILE A 1 201 ? 6.252 3.700 7.316 1.00 96.12 201 ILE A CA 1
ATOM 1513 C C . ILE A 1 201 ? 7.092 3.255 8.519 1.00 96.12 201 ILE A C 1
ATOM 1515 O O . ILE A 1 201 ? 7.590 4.110 9.253 1.00 96.12 201 ILE A O 1
ATOM 1519 N N . PRO A 1 202 ? 7.205 1.945 8.791 1.00 94.12 202 PRO A N 1
ATOM 1520 C CA . PRO A 1 202 ? 7.787 1.448 10.035 1.00 94.12 202 PRO A CA 1
ATOM 1521 C C . PRO A 1 202 ? 9.309 1.232 9.946 1.00 94.12 202 PRO A C 1
ATOM 1523 O O . PRO A 1 202 ? 9.817 0.182 10.338 1.00 94.12 202 PRO A O 1
ATOM 1526 N N . GLY A 1 203 ? 10.050 2.216 9.429 1.00 91.06 203 GLY A N 1
ATOM 1527 C CA . GLY A 1 203 ? 11.510 2.157 9.362 1.00 91.06 203 GLY A CA 1
ATOM 1528 C C . GLY A 1 203 ? 12.030 1.009 8.490 1.00 91.06 203 GLY A C 1
ATOM 1529 O O . GLY A 1 203 ? 11.558 0.787 7.373 1.00 91.06 203 GLY A O 1
ATOM 1530 N N . PHE A 1 204 ? 13.032 0.285 8.992 1.00 90.50 204 PHE A N 1
ATOM 1531 C CA . PHE A 1 204 ? 13.711 -0.800 8.283 1.00 90.50 204 PHE A CA 1
ATOM 1532 C C . PHE A 1 204 ? 14.214 -1.879 9.254 1.00 90.50 204 PHE A C 1
ATOM 1534 O O . PHE A 1 204 ? 14.285 -1.667 10.460 1.00 90.50 204 PHE A O 1
ATOM 1541 N N . TRP A 1 205 ? 14.520 -3.068 8.723 1.00 90.19 205 TRP A N 1
ATOM 1542 C CA . TRP A 1 205 ? 15.049 -4.229 9.471 1.00 90.19 205 TRP A CA 1
ATOM 1543 C C . TRP A 1 205 ? 14.213 -4.692 10.674 1.00 90.19 205 TRP A C 1
ATOM 1545 O O . TRP A 1 205 ? 14.717 -5.386 11.551 1.00 90.19 205 TRP A O 1
ATOM 1555 N N . GLY A 1 206 ? 12.920 -4.361 10.688 1.00 87.62 206 GLY A N 1
ATOM 1556 C CA . GLY A 1 206 ? 12.043 -4.682 11.809 1.00 87.62 206 GLY A CA 1
ATOM 1557 C C . GLY A 1 206 ? 12.274 -3.793 13.028 1.00 87.62 206 GLY A C 1
ATOM 1558 O O . GLY A 1 206 ? 11.926 -4.211 14.124 1.00 87.62 206 GLY A O 1
ATOM 1559 N N . SER A 1 207 ? 12.830 -2.585 12.856 1.00 85.94 207 SER A N 1
ATOM 1560 C CA . SER A 1 207 ? 13.011 -1.630 13.955 1.00 85.94 207 SER A CA 1
ATOM 1561 C C . SER A 1 207 ? 11.689 -1.180 14.569 1.00 85.94 207 SER A C 1
ATOM 1563 O O . SER A 1 207 ? 11.629 -0.938 15.773 1.00 85.94 207 SER A O 1
ATOM 1565 N N . HIS A 1 208 ? 10.622 -1.105 13.766 1.00 90.06 208 HIS A N 1
ATOM 1566 C CA . HIS A 1 208 ? 9.293 -0.713 14.218 1.00 90.06 208 HIS A CA 1
ATOM 1567 C C . HIS A 1 208 ? 8.198 -1.627 13.661 1.00 90.06 208 HIS A C 1
ATOM 1569 O O . HIS A 1 208 ? 8.319 -2.218 12.588 1.00 90.06 208 HIS A O 1
ATOM 1575 N N . LEU A 1 209 ? 7.081 -1.676 14.383 1.00 93.69 209 LEU A N 1
ATOM 1576 C CA . LEU A 1 209 ? 5.790 -2.160 13.916 1.00 93.69 209 LEU A CA 1
ATOM 1577 C C . LEU A 1 209 ? 4.875 -0.959 13.659 1.00 93.69 209 LEU A C 1
ATOM 1579 O O . LEU A 1 209 ? 4.628 -0.160 14.564 1.00 93.69 209 LEU A O 1
ATOM 1583 N N . GLY A 1 210 ? 4.356 -0.848 12.436 1.00 95.50 210 GLY A N 1
ATOM 1584 C CA . GLY A 1 210 ? 3.345 0.148 12.087 1.00 95.50 210 GLY A CA 1
ATOM 1585 C C . GLY A 1 210 ? 1.953 -0.294 12.522 1.00 95.50 210 GLY A C 1
ATOM 1586 O O . GLY A 1 21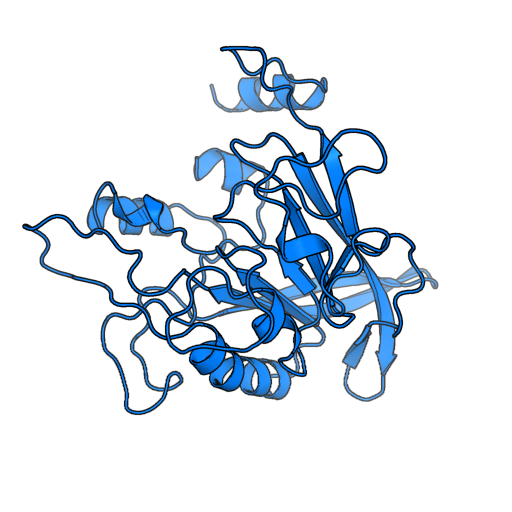0 ? 1.564 -1.434 12.279 1.00 95.50 210 GLY A O 1
ATOM 1587 N N . VAL A 1 211 ? 1.206 0.605 13.159 1.00 95.50 211 VAL A N 1
ATOM 1588 C CA . VAL A 1 211 ? -0.154 0.356 13.649 1.00 95.50 211 VAL A CA 1
ATOM 1589 C C . VAL A 1 211 ? -1.080 1.427 13.084 1.00 95.50 211 VAL A C 1
ATOM 1591 O O . VAL A 1 211 ? -0.809 2.614 13.240 1.00 95.50 211 VAL A O 1
ATOM 1594 N N . ILE A 1 212 ? -2.160 1.012 12.423 1.00 95.94 212 ILE A N 1
ATOM 1595 C CA . ILE A 1 212 ? -3.246 1.890 11.976 1.00 95.94 212 ILE A CA 1
ATOM 1596 C C . ILE A 1 212 ? -4.515 1.435 12.689 1.00 95.94 212 ILE A C 1
ATOM 1598 O O . ILE A 1 212 ? -4.900 0.272 12.565 1.00 95.94 212 ILE A O 1
ATOM 1602 N N . ASP A 1 213 ? -5.160 2.356 13.397 1.00 92.75 213 ASP A N 1
ATOM 1603 C CA . ASP A 1 213 ? -6.413 2.106 14.100 1.00 92.75 213 ASP A CA 1
ATOM 1604 C C . ASP A 1 213 ? -7.562 2.762 13.327 1.00 92.75 213 ASP A C 1
ATOM 1606 O O . ASP A 1 213 ? -7.602 3.980 13.136 1.00 92.75 213 ASP A O 1
ATOM 1610 N N . LEU A 1 214 ? -8.501 1.939 12.856 1.00 93.25 214 LEU A N 1
ATOM 1611 C CA . LEU A 1 214 ? -9.647 2.379 12.063 1.00 93.25 214 LEU A CA 1
ATOM 1612 C C . LEU A 1 214 ? -10.939 2.203 12.858 1.00 93.25 214 LEU A C 1
ATOM 1614 O O . LEU A 1 214 ? -11.278 1.097 13.277 1.00 93.25 214 LEU A O 1
ATOM 1618 N N . GLU A 1 215 ? -11.693 3.289 13.011 1.00 92.44 215 GLU A N 1
ATOM 1619 C CA . GLU A 1 215 ? -13.077 3.228 13.478 1.00 92.44 215 GLU A CA 1
ATOM 1620 C C . GLU A 1 215 ? -14.007 3.081 12.277 1.00 92.44 215 GLU A C 1
ATOM 1622 O O . GLU A 1 215 ? -13.985 3.910 11.364 1.00 92.44 215 GLU A O 1
ATOM 1627 N N . LEU A 1 216 ? -14.828 2.032 12.293 1.00 93.81 216 LEU A N 1
ATOM 1628 C CA . LEU A 1 216 ? -15.782 1.742 11.230 1.00 93.81 216 LEU A CA 1
ATOM 1629 C C . LEU A 1 216 ? -17.212 2.011 11.695 1.00 93.81 216 LEU A C 1
ATOM 1631 O O . LEU A 1 216 ? -17.575 1.724 12.837 1.00 93.81 216 LEU A O 1
ATOM 1635 N N . GLU A 1 217 ? -18.032 2.510 10.781 1.00 93.81 217 GLU A N 1
ATOM 1636 C CA . GLU A 1 217 ? -19.478 2.613 10.936 1.00 93.81 217 GLU A CA 1
ATOM 1637 C C . GLU A 1 217 ? -20.189 1.823 9.835 1.00 93.81 217 GLU A C 1
ATOM 1639 O O . GLU A 1 217 ? -19.696 1.695 8.710 1.00 93.81 217 GLU A O 1
ATOM 1644 N N . GLU A 1 218 ? -21.339 1.252 10.185 1.00 92.38 218 GLU A N 1
ATOM 1645 C CA . GLU A 1 218 ? -22.174 0.503 9.253 1.00 92.38 218 GLU A CA 1
ATOM 1646 C C . GLU A 1 218 ? -22.948 1.476 8.353 1.00 92.38 218 GLU A C 1
ATOM 1648 O O . GLU A 1 218 ? -23.602 2.410 8.822 1.00 92.38 218 GLU A O 1
ATOM 1653 N N . HIS A 1 219 ? -22.886 1.230 7.049 1.00 89.69 219 HIS A N 1
ATOM 1654 C CA . HIS A 1 219 ? -23.597 1.938 5.991 1.00 89.69 219 HIS A CA 1
ATOM 1655 C C . HIS A 1 219 ? -24.499 0.963 5.218 1.00 89.69 219 HIS A C 1
ATOM 1657 O O . HIS A 1 219 ? -24.287 -0.249 5.263 1.00 89.69 219 HIS A O 1
ATOM 1663 N N . PRO A 1 220 ? -25.491 1.456 4.450 1.00 87.19 220 PRO A N 1
ATOM 1664 C CA . PRO A 1 220 ? -26.361 0.592 3.644 1.00 87.19 220 PRO A CA 1
ATOM 1665 C C . PRO A 1 220 ? -25.615 -0.332 2.669 1.00 87.19 220 PRO A C 1
ATOM 1667 O O . PRO A 1 220 ? -26.112 -1.410 2.350 1.00 87.19 220 PRO A O 1
ATOM 1670 N N . ASP A 1 221 ? -24.437 0.097 2.208 1.00 85.12 221 ASP A N 1
ATOM 1671 C CA . ASP A 1 221 ? -23.629 -0.596 1.202 1.00 85.12 221 ASP A CA 1
ATOM 1672 C C . ASP A 1 221 ? -22.438 -1.379 1.797 1.00 85.12 221 ASP A C 1
ATOM 1674 O O . ASP A 1 221 ? -21.649 -1.942 1.035 1.00 85.12 221 ASP A O 1
ATOM 1678 N N . GLY A 1 222 ? -22.301 -1.437 3.131 1.00 90.56 222 GLY A N 1
ATOM 1679 C CA . GLY A 1 222 ? -21.197 -2.120 3.817 1.00 90.56 222 GLY A CA 1
ATOM 1680 C C . GLY A 1 222 ? -20.626 -1.321 4.988 1.00 90.56 222 GLY A C 1
ATOM 1681 O O . GLY A 1 222 ? -21.319 -0.514 5.598 1.00 90.56 222 GLY A O 1
ATOM 1682 N N . TRP A 1 223 ? -19.353 -1.526 5.306 1.00 94.19 223 TRP A N 1
ATOM 1683 C CA . TRP A 1 223 ? -18.641 -0.746 6.326 1.00 94.19 223 TRP A CA 1
ATOM 1684 C C . TRP A 1 223 ? -17.831 0.386 5.697 1.00 94.19 223 TRP A C 1
ATOM 1686 O O . TRP A 1 223 ? -17.251 0.219 4.627 1.00 94.19 223 TRP A O 1
ATOM 1696 N N . ALA A 1 224 ? -17.747 1.523 6.386 1.00 91.88 224 ALA A N 1
ATOM 1697 C CA . ALA A 1 224 ? -16.896 2.642 5.987 1.00 91.88 224 ALA A CA 1
ATOM 1698 C C . ALA A 1 224 ? -16.148 3.229 7.189 1.00 91.88 224 ALA A C 1
ATOM 1700 O O . ALA A 1 224 ? -16.597 3.109 8.330 1.00 91.88 224 ALA A O 1
ATOM 1701 N N . ILE A 1 225 ? -15.011 3.880 6.933 1.00 91.44 225 ILE A N 1
ATOM 1702 C CA . ILE A 1 225 ? -14.252 4.581 7.974 1.00 91.44 225 ILE A CA 1
ATOM 1703 C C . ILE A 1 225 ? -14.996 5.845 8.410 1.00 91.44 225 ILE A C 1
ATOM 1705 O O . ILE A 1 225 ? -15.383 6.680 7.588 1.00 91.44 225 ILE A O 1
ATOM 1709 N N . VAL A 1 226 ? -15.096 6.040 9.724 1.00 87.69 226 VAL A N 1
ATOM 1710 C CA . VAL A 1 226 ? -15.550 7.299 10.318 1.00 87.69 226 VAL A CA 1
ATOM 1711 C C . VAL A 1 226 ? -14.566 8.414 9.951 1.00 87.69 226 VAL A C 1
ATOM 1713 O O . VAL A 1 226 ? -13.416 8.411 10.389 1.00 87.69 226 VAL A O 1
ATOM 1716 N N . THR A 1 227 ? -15.022 9.392 9.164 1.00 80.50 227 THR A N 1
ATOM 1717 C CA . THR A 1 227 ? -14.179 10.488 8.659 1.00 80.50 227 THR A CA 1
ATOM 1718 C C . THR A 1 227 ? -14.578 11.845 9.270 1.00 80.50 227 THR A C 1
ATOM 1720 O O . THR A 1 227 ? -15.756 12.205 9.226 1.00 80.50 227 THR A O 1
ATOM 1723 N N . PRO A 1 228 ? -13.626 12.646 9.798 1.00 74.25 228 PRO A N 1
ATOM 1724 C CA . PRO A 1 228 ? -12.215 12.302 9.983 1.00 74.25 228 PRO A CA 1
ATOM 1725 C C . PRO A 1 228 ? -12.040 11.223 11.070 1.00 74.25 228 PRO A C 1
ATOM 1727 O O . PRO A 1 228 ? -12.877 11.157 11.975 1.00 74.25 228 PRO A O 1
ATOM 1730 N N . PRO A 1 229 ? -10.943 10.438 11.033 1.00 74.44 229 PRO A N 1
ATOM 1731 C CA . PRO A 1 229 ? -10.646 9.459 12.074 1.00 74.44 229 PRO A CA 1
ATOM 1732 C C . PRO A 1 229 ? -10.697 10.104 13.463 1.00 74.44 229 PRO A C 1
ATOM 1734 O O . PRO A 1 229 ? -10.075 11.153 13.686 1.00 74.44 229 PRO A O 1
ATOM 1737 N N . ARG A 1 230 ? -11.473 9.503 14.374 1.00 74.25 230 ARG A N 1
ATOM 1738 C CA . ARG A 1 230 ? -11.621 9.980 15.760 1.00 74.25 230 ARG A CA 1
ATOM 1739 C C . ARG A 1 230 ? -10.447 9.561 16.635 1.00 74.25 230 ARG A C 1
ATOM 1741 O O . ARG A 1 230 ? -10.042 10.344 17.495 1.00 74.25 230 ARG A O 1
ATOM 1748 N N . ALA A 1 231 ? -9.892 8.374 16.388 1.00 67.38 231 ALA A N 1
ATOM 1749 C CA . ALA A 1 231 ? -8.634 7.941 16.974 1.00 67.38 231 ALA A CA 1
ATOM 1750 C C . ALA A 1 231 ? -7.526 8.958 16.649 1.00 67.38 231 ALA A C 1
ATOM 1752 O O . ALA A 1 231 ? -7.363 9.392 15.504 1.00 67.38 231 ALA A O 1
ATOM 1753 N N . ALA A 1 232 ? -6.798 9.375 17.683 1.00 68.56 232 ALA A N 1
ATOM 1754 C CA . ALA A 1 232 ? -5.699 10.320 17.579 1.00 68.56 232 ALA A CA 1
ATOM 1755 C C . ALA A 1 232 ? -4.493 9.787 18.382 1.00 68.56 232 ALA A C 1
ATOM 1757 O O . ALA A 1 232 ? -4.605 9.679 19.607 1.00 68.56 232 ALA A O 1
ATOM 1758 N N . PRO A 1 233 ? -3.361 9.474 17.723 1.00 74.81 233 PRO A N 1
ATOM 1759 C CA . PRO A 1 233 ? -3.176 9.506 16.269 1.00 74.81 233 PRO A CA 1
ATOM 1760 C C . PRO A 1 233 ? -3.924 8.347 15.573 1.00 74.81 233 PRO A C 1
ATOM 1762 O O . PRO A 1 233 ? -4.216 7.332 16.199 1.00 74.81 233 PRO A O 1
ATOM 1765 N N . ALA A 1 234 ? -4.262 8.504 14.289 1.00 83.50 234 ALA A N 1
ATOM 1766 C CA . ALA A 1 234 ? -4.913 7.446 13.501 1.00 83.50 234 ALA A CA 1
ATOM 1767 C C . ALA A 1 234 ? -3.921 6.343 13.093 1.00 83.50 234 ALA A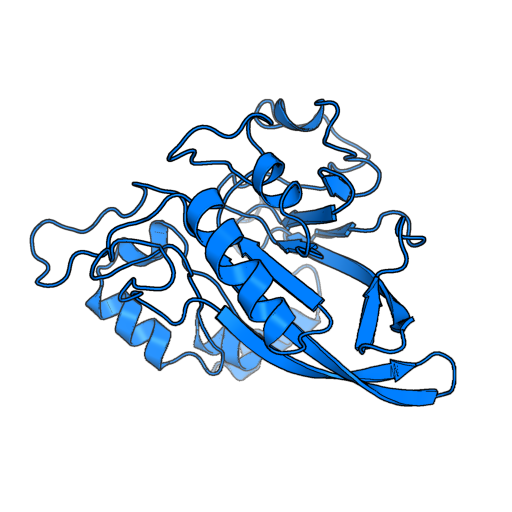 C 1
ATOM 1769 O O . ALA A 1 234 ? -4.307 5.221 12.767 1.00 83.50 234 ALA A O 1
ATOM 1770 N N . SER A 1 235 ? -2.630 6.669 13.118 1.00 87.81 235 SER A N 1
ATOM 1771 C CA . SER A 1 235 ? -1.551 5.708 12.990 1.00 87.81 235 SER A CA 1
ATOM 1772 C C . SER A 1 235 ? -0.440 5.977 14.000 1.00 87.81 235 SER A C 1
ATOM 1774 O O . SER A 1 235 ? -0.264 7.090 14.486 1.00 87.81 235 SER A O 1
ATOM 1776 N N . SER A 1 236 ? 0.306 4.942 14.362 1.00 89.56 236 SER A N 1
ATOM 1777 C CA . SER A 1 236 ? 1.411 5.019 15.312 1.00 89.56 236 SER A CA 1
ATOM 1778 C C . SER A 1 236 ? 2.480 3.984 14.980 1.00 89.56 236 SER A C 1
ATOM 1780 O O . SER A 1 236 ? 2.279 3.093 14.151 1.00 89.56 236 SER A O 1
ATOM 1782 N N . LEU A 1 237 ? 3.634 4.105 15.632 1.00 89.31 237 LEU A N 1
ATOM 1783 C CA . LEU A 1 237 ? 4.724 3.146 15.530 1.00 89.31 237 LEU A CA 1
ATOM 1784 C C . LEU A 1 237 ? 5.035 2.585 16.913 1.00 89.31 237 LEU A C 1
ATOM 1786 O O . LEU A 1 237 ? 5.047 3.316 17.904 1.00 89.31 237 LEU A O 1
ATOM 1790 N N . ARG A 1 238 ? 5.307 1.284 16.974 1.00 87.75 238 ARG A N 1
ATOM 1791 C CA . ARG A 1 238 ? 5.833 0.610 18.164 1.00 87.75 238 ARG A CA 1
ATOM 1792 C C . ARG A 1 238 ? 7.262 0.179 17.879 1.00 87.75 238 ARG A C 1
ATOM 1794 O O . ARG A 1 238 ? 7.484 -0.533 16.906 1.00 87.75 238 ARG A O 1
ATOM 1801 N N . GLU A 1 239 ? 8.211 0.615 18.695 1.00 84.69 239 GLU A N 1
ATOM 1802 C CA . GLU A 1 239 ? 9.611 0.195 18.586 1.00 84.69 239 GLU A CA 1
ATOM 1803 C C . GLU A 1 239 ? 9.741 -1.300 18.923 1.00 84.69 239 GLU A C 1
ATOM 1805 O O . GLU A 1 239 ? 9.102 -1.797 19.854 1.00 84.69 239 GLU A O 1
ATOM 1810 N N . VAL A 1 240 ? 10.529 -2.022 18.129 1.00 81.75 240 VAL A N 1
ATOM 1811 C CA . VAL A 1 240 ? 10.730 -3.477 18.233 1.00 81.75 240 VAL A CA 1
ATOM 1812 C C . VAL A 1 240 ? 12.197 -3.818 18.500 1.00 81.75 240 VAL A C 1
ATOM 1814 O O . VAL A 1 240 ? 12.466 -4.765 19.238 1.00 81.75 240 VAL A O 1
ATOM 1817 N N . SER A 1 241 ? 13.145 -3.059 17.942 1.00 71.44 241 SER A N 1
ATOM 1818 C CA . SER A 1 241 ? 14.580 -3.257 18.179 1.00 71.44 241 SER A CA 1
ATOM 1819 C C . SER A 1 241 ? 15.379 -1.965 18.018 1.00 71.44 241 SER A C 1
ATOM 1821 O O . SER A 1 241 ? 15.152 -1.227 17.058 1.00 71.44 241 SER A O 1
ATOM 1823 N N . ASN A 1 242 ? 16.382 -1.765 18.876 1.00 58.66 242 ASN A N 1
ATOM 1824 C CA . ASN A 1 242 ? 17.286 -0.616 18.810 1.00 58.66 242 ASN A CA 1
ATOM 1825 C C . ASN A 1 242 ? 18.475 -0.912 17.875 1.00 58.66 242 ASN A C 1
ATOM 1827 O O . ASN A 1 242 ? 19.054 -1.999 17.915 1.00 58.66 242 ASN A O 1
ATOM 1831 N N . GLU A 1 243 ? 18.876 0.079 17.074 1.00 53.28 243 GLU A N 1
ATOM 1832 C CA . GLU A 1 243 ? 19.897 -0.018 16.011 1.00 53.28 243 GLU A CA 1
ATOM 1833 C C . GLU A 1 243 ? 21.321 -0.402 16.484 1.00 53.28 243 GLU A C 1
ATOM 1835 O O . GLU A 1 243 ? 22.169 -0.755 15.666 1.00 53.28 243 GLU A O 1
ATOM 1840 N N . ASP A 1 244 ? 21.603 -0.375 17.790 1.00 47.38 244 ASP A N 1
ATOM 1841 C CA . ASP A 1 244 ? 22.966 -0.474 18.340 1.00 47.38 244 ASP A CA 1
ATOM 1842 C C . ASP A 1 244 ? 23.542 -1.896 18.465 1.00 47.38 244 ASP A C 1
ATOM 1844 O O . ASP A 1 244 ? 24.698 -2.069 18.863 1.00 47.38 244 ASP A O 1
ATOM 1848 N N . SER A 1 245 ? 22.786 -2.943 18.136 1.00 41.69 245 SER A N 1
ATOM 1849 C CA . SER A 1 245 ? 23.229 -4.318 18.379 1.00 41.69 245 SER A CA 1
ATOM 1850 C C . SER A 1 245 ? 23.365 -5.120 17.083 1.00 41.69 245 SER A C 1
ATOM 1852 O O . SER A 1 245 ? 22.405 -5.407 16.379 1.00 41.69 245 SER A O 1
ATOM 1854 N N . GLN A 1 246 ? 24.592 -5.571 16.787 1.00 43.53 246 GLN A N 1
ATOM 1855 C CA . GLN A 1 246 ? 24.881 -6.593 15.759 1.00 43.53 246 GLN A CA 1
ATOM 1856 C C . GLN A 1 246 ? 24.235 -7.965 16.063 1.00 43.53 246 GLN A C 1
ATOM 1858 O O . GLN A 1 246 ? 24.467 -8.943 15.352 1.00 43.53 246 GLN A O 1
ATOM 1863 N N . ALA A 1 247 ? 23.430 -8.043 17.118 1.00 46.59 247 ALA A N 1
ATOM 1864 C CA . ALA A 1 247 ? 22.573 -9.148 17.481 1.00 46.59 247 ALA A CA 1
ATOM 1865 C C . ALA A 1 247 ? 21.207 -8.546 17.806 1.00 46.59 247 ALA A C 1
ATOM 1867 O O . ALA A 1 247 ? 21.143 -7.679 18.661 1.00 46.59 247 ALA A O 1
ATOM 1868 N N . ILE A 1 248 ? 20.136 -8.995 17.149 1.00 47.25 248 ILE A N 1
ATOM 1869 C CA . ILE A 1 248 ? 18.766 -8.635 17.533 1.00 47.25 248 ILE A CA 1
ATOM 1870 C C . ILE A 1 248 ? 18.577 -9.113 18.978 1.00 47.25 248 ILE A C 1
ATOM 1872 O O . ILE A 1 248 ? 18.360 -10.304 19.198 1.00 47.25 248 ILE A O 1
ATOM 1876 N N . GLU A 1 249 ? 18.724 -8.226 19.962 1.00 50.53 249 GLU A N 1
ATOM 1877 C CA . GLU A 1 249 ? 18.273 -8.503 21.320 1.00 50.53 249 GLU A CA 1
ATOM 1878 C C . GLU A 1 249 ? 16.770 -8.224 21.352 1.00 50.53 249 GLU A C 1
ATOM 1880 O O . GLU A 1 249 ? 16.360 -7.067 21.223 1.00 50.53 249 GLU A O 1
ATOM 1885 N N . PRO A 1 250 ? 15.921 -9.261 21.445 1.00 51.75 250 PRO A N 1
ATOM 1886 C CA . PRO A 1 250 ? 14.492 -9.040 21.494 1.00 51.75 250 PRO A CA 1
ATOM 1887 C C . PRO A 1 250 ? 14.119 -8.217 22.718 1.00 51.75 250 PRO A C 1
ATOM 1889 O O . PRO A 1 250 ? 14.377 -8.612 23.854 1.00 51.75 250 PRO A O 1
ATOM 1892 N N . VAL A 1 251 ? 13.469 -7.082 22.475 1.00 53.59 251 VAL A N 1
ATOM 1893 C CA . VAL A 1 251 ? 13.042 -6.157 23.530 1.00 53.59 251 VAL A CA 1
ATOM 1894 C C . VAL A 1 251 ? 11.844 -6.723 24.309 1.00 53.59 251 VAL A C 1
ATOM 1896 O O . VAL A 1 251 ? 11.542 -6.257 25.408 1.00 53.59 251 VAL A O 1
ATOM 1899 N N . THR A 1 252 ? 11.188 -7.775 23.793 1.00 52.38 252 THR A N 1
ATOM 1900 C CA . THR A 1 252 ? 10.064 -8.441 24.461 1.00 52.38 252 THR A CA 1
ATOM 1901 C C . THR A 1 252 ? 10.284 -9.953 24.668 1.00 52.38 252 THR A C 1
ATOM 1903 O O . THR A 1 252 ? 10.879 -10.623 23.814 1.00 52.38 252 THR A O 1
ATOM 1906 N N . PRO A 1 253 ? 9.809 -10.532 25.794 1.00 55.25 253 PRO A N 1
ATOM 1907 C CA . PRO A 1 253 ? 9.961 -11.960 26.096 1.00 55.25 253 PRO A CA 1
ATOM 1908 C C . PRO A 1 253 ? 9.358 -12.899 25.041 1.00 55.25 253 PRO A C 1
ATOM 1910 O O . PRO A 1 253 ? 9.855 -14.014 24.873 1.00 55.25 253 PRO A O 1
ATOM 1913 N N . GLU A 1 254 ? 8.327 -12.463 24.305 1.00 56.03 254 GLU A N 1
ATOM 1914 C CA . GLU A 1 254 ? 7.610 -13.317 23.346 1.00 56.03 254 GLU A CA 1
ATOM 1915 C C . GLU A 1 254 ? 8.474 -13.737 22.142 1.00 56.03 254 GLU A C 1
ATOM 1917 O O . GLU A 1 254 ? 8.289 -14.816 21.579 1.00 56.03 254 GLU A O 1
ATOM 1922 N N . PHE A 1 255 ? 9.469 -12.934 21.755 1.00 50.84 255 PHE A N 1
ATOM 1923 C CA . PHE A 1 255 ? 10.326 -13.247 20.604 1.00 50.84 255 PHE A CA 1
ATOM 1924 C C . PHE A 1 255 ? 11.312 -14.396 20.890 1.00 50.84 255 PHE A C 1
ATOM 1926 O O . PHE A 1 255 ? 11.702 -15.129 19.981 1.00 50.84 255 PHE A O 1
ATOM 1933 N N . SER A 1 256 ? 11.690 -14.606 22.157 1.00 49.19 256 SER A N 1
ATOM 1934 C CA . SER A 1 256 ? 12.559 -15.730 22.544 1.00 49.19 256 SER A CA 1
ATOM 1935 C C . SER A 1 256 ? 11.831 -17.078 22.472 1.00 49.19 256 SER A C 1
ATOM 1937 O O . SER A 1 256 ? 12.438 -18.080 22.095 1.00 49.19 256 SER A O 1
ATOM 1939 N N . GLU A 1 257 ? 10.524 -17.116 22.763 1.00 54.94 257 GLU A N 1
ATOM 1940 C CA . GLU A 1 257 ? 9.694 -18.312 22.544 1.00 54.94 257 GLU A CA 1
ATOM 1941 C C . GLU A 1 257 ? 9.531 -18.634 21.050 1.00 54.94 257 GLU A C 1
ATOM 1943 O O . GLU A 1 257 ? 9.510 -19.807 20.676 1.00 54.94 257 GLU A O 1
ATOM 1948 N N . LEU A 1 258 ? 9.490 -17.607 20.194 1.00 49.00 258 LEU A N 1
ATOM 1949 C CA . LEU A 1 258 ? 9.367 -17.737 18.738 1.00 49.00 258 LEU A CA 1
ATOM 1950 C C . LEU A 1 258 ? 10.556 -18.489 18.109 1.00 49.00 258 LEU A C 1
ATOM 1952 O O . LEU A 1 258 ? 10.372 -19.342 17.242 1.00 49.00 258 LEU A O 1
ATOM 1956 N N . LEU A 1 259 ? 11.783 -18.208 18.563 1.00 50.03 259 LEU A N 1
ATOM 1957 C CA . LEU A 1 259 ? 12.997 -18.871 18.068 1.00 50.03 259 LEU A CA 1
ATOM 1958 C C . LEU A 1 259 ? 13.085 -20.342 18.502 1.00 50.03 259 LEU A C 1
ATOM 1960 O O . LEU A 1 259 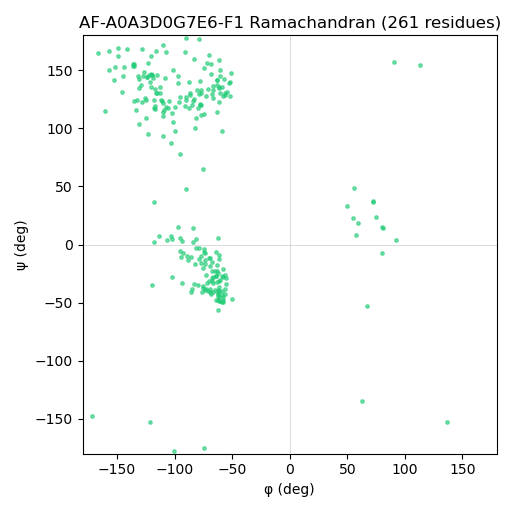? 13.605 -21.173 17.759 1.00 50.03 259 LEU A O 1
ATOM 1964 N N . GLY A 1 260 ? 12.547 -20.680 19.678 1.00 49.94 260 GLY A N 1
ATOM 1965 C CA . GLY A 1 260 ? 12.558 -22.046 20.209 1.00 49.94 260 GLY A CA 1
ATOM 1966 C C . GLY A 1 260 ? 11.668 -23.033 19.447 1.00 49.94 260 GLY A C 1
ATOM 1967 O O . GLY A 1 260 ? 11.867 -24.236 19.572 1.00 49.94 260 GLY A O 1
ATOM 1968 N N . GLN A 1 261 ? 10.710 -22.548 18.651 1.00 45.59 261 GLN A N 1
ATOM 1969 C CA . GLN A 1 261 ? 9.788 -23.383 17.864 1.00 45.59 261 GLN A CA 1
ATOM 1970 C C . GLN A 1 261 ? 10.273 -23.651 16.428 1.00 45.59 261 GLN A C 1
ATOM 1972 O O . GLN A 1 261 ? 9.654 -24.432 15.707 1.00 45.59 261 GLN A O 1
ATOM 1977 N N . LEU A 1 262 ? 11.363 -23.003 16.004 1.00 42.78 262 LEU A N 1
ATOM 1978 C CA . LEU A 1 262 ? 11.959 -23.141 14.669 1.00 42.78 262 LEU A CA 1
ATOM 1979 C C . LEU A 1 262 ? 13.112 -24.166 14.620 1.00 42.78 262 LEU A C 1
ATOM 1981 O O . LEU A 1 262 ? 13.750 -24.307 13.574 1.00 42.78 262 LEU A O 1
ATOM 1985 N N . HIS A 1 263 ? 13.367 -24.878 15.724 1.00 36.66 263 HIS A N 1
ATOM 1986 C CA . HIS A 1 263 ? 14.400 -25.910 15.865 1.00 36.66 263 HIS A CA 1
ATOM 1987 C C . HIS A 1 263 ? 13.819 -27.281 16.214 1.00 36.66 263 HIS A C 1
ATOM 1989 O O . HIS A 1 263 ? 12.924 -27.347 17.085 1.00 36.66 263 HIS A O 1
#